Protein AF-X5DWJ2-F1 (afdb_monomer_lite)

Radius of gyration: 18.36 Å; chains: 1; bounding box: 51×35×56 Å

Organism: NCBI:txid1404245

pLDDT: mean 89.92, std 9.98, range [50.44, 98.19]

Secondary structure (DSSP, 8-state):
---HHHHHHHHHHHHHHHHHHHHHTTT-HHHHHHHHHHHHHHHS---SSGGGS-HHHHHHHHHHHHHHHHHHHHHHHHTT------TTHHHHHHHHHHHHHHHHHHHT--HHHHHHSHHHHHT----HHHHHHHHHHHHHHHHHHHIIIIIHHHHHS-HHHHHHHHHHHHHHHHHTTT-SS---SHHHHHHHHHHHHHHHHHHHHS-SHHHHHHHHHHHHHHHHHHHHHHHHHHHHHHT-

Structure (mmCIF, N/CA/C/O backbone):
data_AF-X5DWJ2-F1
#
_entry.id   AF-X5DWJ2-F1
#
loop_
_atom_site.group_PDB
_atom_site.id
_atom_site.type_symbol
_atom_site.label_atom_id
_atom_site.label_alt_id
_atom_site.label_comp_id
_atom_site.label_asym_id
_atom_site.label_entity_id
_atom_site.label_seq_id
_atom_site.pdbx_PDB_ins_code
_atom_site.Cartn_x
_atom_site.Cartn_y
_atom_site.Cartn_z
_atom_site.occupancy
_atom_site.B_iso_or_equiv
_atom_site.auth_seq_id
_atom_site.auth_comp_id
_atom_site.auth_asym_id
_atom_site.auth_atom_id
_atom_site.pdbx_PDB_model_num
ATOM 1 N N . MET A 1 1 ? -26.037 -5.421 8.457 1.00 52.28 1 MET A N 1
ATOM 2 C CA . MET A 1 1 ? -26.312 -6.195 7.226 1.00 52.28 1 MET A CA 1
ATOM 3 C C . MET A 1 1 ? -26.015 -5.284 6.046 1.00 52.28 1 MET A C 1
ATOM 5 O O . MET A 1 1 ? -26.447 -4.138 6.098 1.00 52.28 1 MET A O 1
ATOM 9 N N . SER A 1 2 ? -25.218 -5.722 5.065 1.00 56.72 2 SER A N 1
ATOM 10 C CA . SER A 1 2 ? -25.050 -4.978 3.808 1.00 56.72 2 SER A CA 1
ATOM 11 C C . SER A 1 2 ? -26.384 -4.974 3.062 1.00 56.72 2 SER A C 1
ATOM 13 O O . SER A 1 2 ? -27.130 -5.951 3.112 1.00 56.72 2 SER A O 1
ATOM 15 N N . THR A 1 3 ? -26.734 -3.861 2.423 1.00 59.00 3 THR A N 1
ATOM 16 C CA . THR A 1 3 ? -27.878 -3.846 1.507 1.00 59.00 3 THR A CA 1
ATOM 17 C C . THR A 1 3 ? -27.445 -4.497 0.191 1.00 59.00 3 THR A C 1
ATOM 19 O O . THR A 1 3 ? -26.301 -4.287 -0.223 1.00 59.00 3 THR A O 1
ATOM 22 N N . PRO A 1 4 ? -28.329 -5.200 -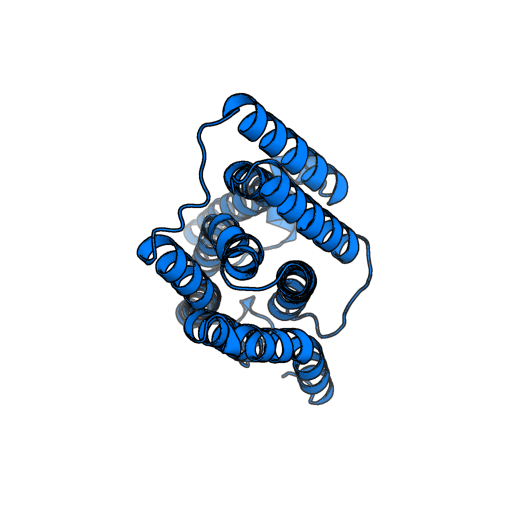0.536 1.00 61.31 4 PRO A N 1
ATOM 23 C CA . PRO A 1 4 ? -27.998 -5.761 -1.852 1.00 61.31 4 PRO A CA 1
ATOM 24 C C . PRO A 1 4 ? -27.392 -4.724 -2.820 1.00 61.31 4 PRO A C 1
ATOM 26 O O . PRO A 1 4 ? -26.489 -5.022 -3.597 1.00 61.31 4 PRO A O 1
ATOM 29 N N . SER A 1 5 ? -27.820 -3.461 -2.710 1.00 63.81 5 SER A N 1
ATOM 30 C CA . SER A 1 5 ? -27.279 -2.332 -3.477 1.00 63.81 5 SER A CA 1
ATOM 31 C C . SER A 1 5 ? -25.812 -2.003 -3.169 1.00 63.81 5 SER A C 1
ATOM 33 O O . SER A 1 5 ? -25.101 -1.506 -4.040 1.00 63.81 5 SER A O 1
ATOM 35 N N . SER A 1 6 ? -25.341 -2.269 -1.948 1.00 70.56 6 SER A N 1
ATOM 36 C CA . SER A 1 6 ? -23.944 -2.044 -1.565 1.00 70.56 6 SER A CA 1
ATOM 37 C C . SER A 1 6 ? -22.997 -3.110 -2.111 1.00 70.56 6 SER A C 1
ATOM 39 O O . SER A 1 6 ? -21.880 -2.777 -2.509 1.00 70.56 6 SER A O 1
ATOM 41 N N . ASP A 1 7 ? -23.464 -4.353 -2.218 1.00 73.25 7 ASP A N 1
ATOM 42 C CA . ASP A 1 7 ? -22.658 -5.468 -2.718 1.00 73.25 7 ASP A CA 1
ATOM 43 C C . ASP A 1 7 ? -22.462 -5.376 -4.243 1.00 73.25 7 ASP A C 1
ATOM 45 O O . ASP A 1 7 ? -21.352 -5.577 -4.736 1.00 73.25 7 ASP A O 1
ATOM 49 N N . ILE A 1 8 ? -23.482 -4.925 -4.989 1.00 76.44 8 ILE A N 1
ATOM 50 C CA . ILE A 1 8 ? -23.369 -4.646 -6.435 1.00 76.44 8 ILE A CA 1
ATOM 51 C C . ILE A 1 8 ? -22.328 -3.549 -6.710 1.00 76.44 8 ILE A C 1
ATOM 53 O O . ILE A 1 8 ? -21.466 -3.712 -7.574 1.00 76.44 8 ILE A O 1
ATOM 57 N N . LYS A 1 9 ? -22.363 -2.438 -5.958 1.00 79.75 9 LYS A N 1
ATOM 58 C CA . LYS A 1 9 ? -21.398 -1.336 -6.127 1.00 79.75 9 LYS A CA 1
ATOM 59 C C . LYS A 1 9 ? -19.961 -1.784 -5.839 1.00 79.75 9 LYS A C 1
ATOM 61 O O . LYS A 1 9 ? -19.049 -1.400 -6.568 1.00 79.75 9 LYS A O 1
ATOM 66 N N . ARG A 1 10 ? -19.753 -2.625 -4.820 1.00 79.00 10 ARG A N 1
ATOM 67 C CA . ARG A 1 10 ? -18.440 -3.229 -4.530 1.00 79.00 10 ARG A CA 1
ATOM 68 C C . ARG A 1 10 ? -17.961 -4.136 -5.659 1.00 79.00 10 ARG A C 1
ATOM 70 O O . ARG A 1 10 ? -16.806 -4.023 -6.059 1.00 79.00 10 ARG A O 1
ATOM 77 N N . GLY A 1 11 ? -18.851 -4.969 -6.201 1.00 83.31 11 GLY A N 1
ATOM 78 C CA . GLY A 1 11 ? -18.562 -5.801 -7.370 1.00 83.31 11 GLY A CA 1
ATOM 79 C C . GLY A 1 11 ? -18.062 -4.970 -8.552 1.00 83.31 11 GLY A C 1
ATOM 80 O O . GLY A 1 11 ? -16.990 -5.242 -9.087 1.00 83.31 11 GLY A O 1
ATOM 81 N N . LEU A 1 12 ? -18.778 -3.892 -8.893 1.00 85.69 12 LEU A N 1
ATOM 82 C CA . LEU A 1 12 ? -18.402 -2.986 -9.985 1.00 85.69 12 LEU A CA 1
ATOM 83 C C . LEU A 1 12 ? -17.039 -2.315 -9.766 1.00 85.69 12 LEU A C 1
ATOM 85 O O . LEU A 1 12 ? -16.246 -2.217 -10.698 1.00 85.69 12 LEU A O 1
ATOM 89 N N . LEU A 1 13 ? -16.734 -1.895 -8.537 1.00 86.06 13 LEU A N 1
ATOM 90 C CA . LEU A 1 13 ? -15.443 -1.286 -8.199 1.00 86.06 13 LEU A CA 1
ATOM 91 C C . LEU A 1 13 ? -14.267 -2.276 -8.257 1.00 86.06 13 LEU A C 1
ATOM 93 O O . LEU A 1 13 ? -13.122 -1.841 -8.366 1.00 86.06 13 LEU A O 1
ATOM 97 N N . CYS A 1 14 ? -14.530 -3.583 -8.210 1.00 90.00 14 CYS A N 1
ATOM 98 C CA . CYS A 1 14 ? -13.511 -4.625 -8.329 1.00 90.00 14 CYS A CA 1
ATOM 99 C C . CYS A 1 14 ? -13.255 -5.063 -9.785 1.00 90.00 14 CYS A C 1
ATOM 101 O O . CYS A 1 14 ? -12.200 -5.624 -10.081 1.00 90.00 14 CYS A O 1
ATOM 103 N N . VAL A 1 15 ? -14.164 -4.751 -10.722 1.00 93.75 15 VAL A N 1
ATOM 104 C CA . VAL A 1 15 ? -14.011 -5.090 -12.151 1.00 93.75 15 VAL A CA 1
ATOM 105 C C . VAL A 1 15 ? -12.656 -4.645 -12.721 1.00 93.75 15 VAL A C 1
ATOM 107 O O . VAL A 1 15 ? -12.003 -5.476 -13.350 1.00 93.75 15 VAL A O 1
ATOM 110 N N . PRO A 1 16 ? -12.154 -3.415 -12.476 1.00 94.81 16 PRO A N 1
ATOM 111 C CA . PRO A 1 16 ? -10.844 -3.009 -12.986 1.00 94.81 16 PRO A CA 1
ATOM 112 C C . PRO A 1 16 ? -9.692 -3.892 -12.496 1.00 94.81 16 PRO A C 1
ATOM 114 O O . PRO A 1 16 ? -8.764 -4.154 -13.255 1.00 94.81 16 PRO A O 1
ATOM 117 N N . GLN A 1 17 ? -9.760 -4.395 -11.260 1.00 95.25 17 GLN A N 1
ATOM 118 C CA . GLN A 1 17 ? -8.744 -5.292 -10.713 1.00 95.25 17 GLN A CA 1
ATOM 119 C C . GLN A 1 17 ? -8.795 -6.682 -11.359 1.00 95.25 17 GLN A C 1
ATOM 121 O O . GLN A 1 17 ? -7.751 -7.244 -11.682 1.00 95.25 17 GLN A O 1
ATOM 126 N N . LEU A 1 18 ? -9.996 -7.218 -11.597 1.00 96.44 18 LEU A N 1
ATOM 127 C CA . LEU A 1 18 ? -10.176 -8.493 -12.298 1.00 96.44 18 LEU A CA 1
ATOM 128 C C . LEU A 1 18 ? -9.713 -8.403 -13.758 1.00 96.44 18 LEU A C 1
ATOM 130 O O . LEU A 1 18 ? -8.989 -9.277 -14.228 1.00 96.44 18 LEU A O 1
ATOM 134 N N . LEU A 1 19 ? -10.071 -7.324 -14.462 1.00 97.31 19 LEU A N 1
ATOM 135 C CA . LEU A 1 19 ? -9.607 -7.074 -15.830 1.00 97.31 19 LEU A CA 1
ATOM 136 C C . LEU A 1 19 ? -8.087 -6.921 -15.886 1.00 97.31 19 LEU A C 1
ATOM 138 O O . LEU A 1 19 ? -7.450 -7.471 -16.781 1.00 97.31 19 LEU A O 1
ATOM 142 N N . PHE A 1 20 ? -7.501 -6.222 -14.914 1.00 97.69 20 PHE A N 1
ATOM 143 C CA . PHE A 1 20 ? -6.055 -6.101 -14.795 1.00 97.69 20 PHE A CA 1
ATOM 144 C C . PHE A 1 20 ? -5.380 -7.463 -14.584 1.00 97.69 20 PHE A C 1
ATOM 146 O O . PHE A 1 20 ? -4.419 -7.778 -15.282 1.00 97.69 20 PHE A O 1
ATOM 153 N N . ALA A 1 21 ? -5.910 -8.299 -13.684 1.00 97.69 21 ALA A N 1
ATOM 154 C CA . ALA A 1 21 ? -5.402 -9.651 -13.466 1.00 97.69 21 ALA A CA 1
ATOM 155 C C . ALA A 1 21 ? -5.435 -10.478 -14.763 1.00 97.69 21 ALA A C 1
ATOM 157 O O . ALA A 1 21 ? -4.433 -11.096 -15.121 1.00 97.69 21 ALA A O 1
ATOM 158 N N . LEU A 1 22 ? -6.545 -10.445 -15.508 1.00 97.94 22 LEU A N 1
ATOM 159 C CA . LEU A 1 22 ? -6.671 -11.143 -16.793 1.00 97.94 22 LEU A CA 1
ATOM 160 C C . LEU A 1 22 ? -5.689 -10.610 -17.844 1.00 97.94 22 LEU A C 1
ATOM 162 O O . LEU A 1 22 ? -5.056 -11.396 -18.543 1.00 97.94 22 LEU A O 1
ATOM 166 N N . ALA A 1 23 ? -5.519 -9.290 -17.930 1.00 97.81 23 ALA A N 1
ATOM 167 C CA . ALA A 1 23 ? -4.598 -8.666 -18.875 1.00 97.81 23 ALA A CA 1
ATOM 168 C C . ALA A 1 23 ? -3.120 -8.955 -18.553 1.00 97.81 23 ALA A C 1
ATOM 170 O O . ALA A 1 23 ? -2.291 -8.977 -19.461 1.00 97.81 23 ALA A O 1
ATOM 171 N N . LEU A 1 24 ? -2.788 -9.207 -17.282 1.00 97.44 24 LEU A N 1
ATOM 172 C CA . LEU A 1 24 ? -1.446 -9.596 -16.844 1.00 97.44 24 LEU A CA 1
ATOM 173 C C . LEU A 1 24 ? -1.146 -11.087 -17.093 1.00 97.44 24 LEU A C 1
ATOM 175 O O . LEU A 1 24 ? 0.022 -11.465 -17.176 1.00 97.44 24 LEU A O 1
ATOM 179 N N . ALA A 1 25 ? -2.172 -11.933 -17.243 1.00 97.94 25 ALA A N 1
ATOM 180 C CA . ALA A 1 25 ? -2.025 -13.387 -17.358 1.00 97.94 25 ALA A CA 1
ATOM 181 C C . ALA A 1 25 ? -1.095 -13.858 -18.494 1.00 97.94 25 ALA A C 1
ATOM 183 O O . ALA A 1 25 ? -0.286 -14.747 -18.229 1.00 97.94 25 ALA A O 1
ATOM 184 N N . PRO A 1 26 ? -1.124 -13.275 -19.714 1.00 97.75 26 PRO A N 1
ATOM 185 C CA . PRO A 1 26 ? -0.220 -13.676 -20.795 1.00 97.75 26 PRO A CA 1
ATOM 186 C C . PRO A 1 26 ? 1.257 -13.413 -20.496 1.00 97.75 26 PRO A C 1
ATOM 188 O O . PRO A 1 26 ? 2.117 -14.055 -21.090 1.00 97.75 26 PRO A O 1
ATOM 191 N N . TYR A 1 27 ? 1.550 -12.473 -19.593 1.00 96.50 27 TYR A N 1
ATOM 192 C CA . TYR A 1 27 ? 2.919 -12.094 -19.272 1.00 96.50 27 TYR A CA 1
ATOM 193 C C . TYR A 1 27 ? 3.433 -12.738 -17.980 1.00 96.50 27 TYR A C 1
ATOM 195 O O . TYR A 1 27 ? 4.596 -13.123 -17.887 1.00 96.50 27 TYR A O 1
ATOM 203 N N . SER A 1 28 ? 2.567 -12.872 -16.972 1.00 96.75 28 SER A N 1
ATOM 204 C CA . SER A 1 28 ? 2.882 -13.563 -15.723 1.00 96.75 28 SER A CA 1
ATOM 205 C C . SER A 1 28 ? 1.622 -14.173 -15.099 1.00 96.75 28 SER A C 1
ATOM 207 O O . SER A 1 28 ? 0.897 -13.494 -14.360 1.00 96.75 28 SER A O 1
ATOM 209 N N . PRO A 1 29 ? 1.363 -15.473 -15.336 1.00 96.94 29 PRO A N 1
ATOM 210 C CA . PRO A 1 29 ? 0.236 -16.182 -14.732 1.00 96.94 29 PRO A CA 1
ATOM 211 C C . PRO A 1 29 ? 0.266 -16.170 -13.197 1.00 96.94 29 PRO A C 1
ATOM 213 O O . PRO A 1 29 ? -0.779 -16.099 -12.555 1.00 96.94 29 PRO A O 1
ATOM 216 N N . VAL A 1 30 ? 1.461 -16.190 -12.594 1.00 96.75 30 VAL A N 1
ATOM 217 C CA . VAL A 1 30 ? 1.630 -16.169 -11.130 1.00 96.75 30 VAL A CA 1
ATOM 218 C C . VAL A 1 30 ? 1.192 -14.828 -10.545 1.00 96.75 30 VAL A C 1
ATOM 220 O O . VAL A 1 30 ? 0.443 -14.792 -9.568 1.00 96.75 30 VAL A O 1
ATOM 223 N N . LEU A 1 31 ? 1.612 -13.714 -11.152 1.00 96.50 31 LEU A N 1
ATOM 224 C CA . LEU A 1 31 ? 1.192 -12.391 -10.695 1.00 96.50 31 LEU A CA 1
ATOM 225 C C . LEU A 1 31 ? -0.289 -12.152 -10.968 1.00 96.50 31 LEU A C 1
ATOM 227 O O . LEU A 1 31 ? -0.987 -11.648 -10.095 1.00 96.50 31 LEU A O 1
ATOM 231 N N . SER A 1 32 ? -0.783 -12.573 -12.134 1.00 97.81 32 SER A N 1
ATOM 232 C CA . SER A 1 32 ? -2.214 -12.566 -12.447 1.00 97.81 32 SER A CA 1
ATOM 233 C C . SER A 1 32 ? -3.032 -13.254 -11.351 1.00 97.81 32 SER A C 1
ATOM 235 O O . SER A 1 32 ? -3.976 -12.662 -10.825 1.00 97.81 32 SER A O 1
ATOM 237 N N . LEU A 1 33 ? -2.607 -14.446 -10.918 1.00 97.94 33 LEU A N 1
ATOM 238 C CA . LEU A 1 33 ? -3.241 -15.165 -9.818 1.00 97.94 33 LEU A CA 1
ATOM 239 C C . LEU A 1 33 ? -3.184 -14.377 -8.501 1.00 97.94 33 LEU A C 1
ATOM 241 O O . LEU A 1 33 ? -4.186 -14.319 -7.795 1.00 97.94 33 LEU A O 1
ATOM 245 N N . CYS A 1 34 ? -2.065 -13.724 -8.175 1.00 97.44 34 CYS A N 1
ATOM 246 C CA . CYS A 1 34 ? -1.965 -12.885 -6.974 1.00 97.44 34 CYS A CA 1
ATOM 247 C C . CYS A 1 34 ? -2.973 -11.722 -7.002 1.00 97.44 34 CYS A C 1
ATOM 249 O O . CYS A 1 34 ? -3.691 -11.503 -6.027 1.00 97.44 34 CYS A O 1
ATOM 251 N N . PHE A 1 35 ? -3.088 -11.010 -8.127 1.00 97.06 35 PHE A N 1
ATOM 252 C CA . PHE A 1 35 ? -4.063 -9.923 -8.287 1.00 97.06 35 PHE A CA 1
ATOM 253 C C . PHE A 1 35 ? -5.511 -10.415 -8.254 1.00 97.06 35 PHE A C 1
ATOM 255 O O . PHE A 1 35 ? -6.376 -9.734 -7.697 1.00 97.06 35 PHE A O 1
ATOM 262 N N . PHE A 1 36 ? -5.769 -11.598 -8.815 1.00 96.94 36 PHE A N 1
ATOM 263 C CA . PHE A 1 36 ? -7.072 -12.250 -8.756 1.00 96.94 36 PHE A CA 1
ATOM 264 C C . PHE A 1 36 ? -7.439 -12.647 -7.320 1.00 96.94 36 PHE A C 1
ATOM 266 O O . PHE A 1 36 ? -8.545 -12.358 -6.869 1.00 96.94 36 PHE A O 1
ATOM 273 N N . ILE A 1 37 ? -6.512 -13.251 -6.569 1.00 95.81 37 ILE A N 1
ATOM 274 C CA . ILE A 1 37 ? -6.733 -13.592 -5.158 1.00 95.81 37 ILE A CA 1
ATOM 275 C C . ILE A 1 37 ? -6.972 -12.322 -4.339 1.00 95.81 37 ILE A C 1
ATOM 277 O O . ILE A 1 37 ? -7.913 -12.299 -3.553 1.00 95.81 37 ILE A O 1
ATOM 281 N N . ASP A 1 38 ? -6.189 -11.254 -4.534 1.00 94.56 38 ASP A N 1
ATOM 282 C CA . ASP A 1 38 ? -6.422 -9.979 -3.838 1.00 94.56 38 ASP A CA 1
ATOM 283 C C . ASP A 1 38 ? -7.816 -9.411 -4.161 1.00 94.56 38 ASP A C 1
ATOM 285 O O . ASP A 1 38 ? -8.517 -8.981 -3.249 1.00 94.56 38 ASP A O 1
ATOM 289 N N . ALA A 1 39 ? -8.289 -9.518 -5.409 1.00 93.31 39 ALA A N 1
ATOM 290 C CA . ALA A 1 39 ? -9.643 -9.106 -5.790 1.00 93.31 39 ALA A CA 1
ATOM 291 C C . ALA A 1 39 ? -10.722 -9.915 -5.053 1.00 93.31 39 ALA A C 1
ATOM 293 O O . ALA A 1 39 ? -11.654 -9.346 -4.481 1.00 93.31 39 ALA A O 1
ATOM 294 N N . VAL A 1 40 ? -10.578 -11.244 -5.018 1.00 92.25 40 VAL A N 1
ATOM 295 C CA . VAL A 1 40 ? -11.497 -12.145 -4.305 1.00 92.25 40 VAL A CA 1
ATOM 296 C C . VAL A 1 40 ? -11.494 -11.854 -2.808 1.00 92.25 40 VAL A C 1
ATOM 298 O O . VAL A 1 40 ? -12.558 -11.773 -2.196 1.00 92.25 40 VAL A O 1
ATOM 301 N N . VAL A 1 41 ? -10.313 -11.653 -2.219 1.00 91.25 41 VAL A N 1
ATOM 302 C CA . VAL A 1 41 ? -10.168 -11.265 -0.815 1.00 91.25 41 VAL A CA 1
ATOM 303 C C . VAL A 1 41 ? -10.900 -9.954 -0.580 1.00 91.25 41 VAL A C 1
ATOM 305 O O . VAL A 1 41 ? -11.720 -9.889 0.319 1.00 91.25 41 VAL A O 1
ATOM 308 N N . VAL A 1 42 ? -10.687 -8.921 -1.387 1.00 86.19 42 VAL A N 1
ATOM 309 C CA . VAL A 1 42 ? -11.336 -7.614 -1.212 1.00 86.19 42 VAL A CA 1
ATOM 310 C C . VAL A 1 42 ? -12.868 -7.686 -1.355 1.00 86.19 42 VAL A C 1
ATOM 312 O O . VAL A 1 42 ? -13.581 -6.938 -0.680 1.00 86.19 42 VAL A O 1
ATOM 315 N N . LEU A 1 43 ? -13.381 -8.597 -2.187 1.00 87.25 43 LEU A N 1
ATOM 316 C CA . LEU A 1 43 ? -14.816 -8.856 -2.359 1.00 87.25 43 LEU A CA 1
ATOM 317 C C . LEU A 1 43 ? -15.430 -9.741 -1.273 1.00 87.25 43 LEU A C 1
ATOM 319 O O . LEU A 1 43 ? -16.658 -9.785 -1.153 1.00 87.25 43 LEU A O 1
ATOM 323 N N . ALA A 1 44 ? -14.617 -10.449 -0.490 1.00 86.31 44 ALA A N 1
ATOM 324 C CA . ALA A 1 44 ? -15.132 -11.328 0.543 1.00 86.31 44 ALA A CA 1
ATOM 325 C C . ALA A 1 44 ? -15.985 -10.530 1.553 1.00 86.31 44 ALA A C 1
ATOM 327 O O . ALA A 1 44 ? -15.711 -9.354 1.825 1.00 86.31 44 ALA A O 1
ATOM 328 N N . PRO A 1 45 ? -17.036 -11.144 2.130 1.00 80.31 45 PRO A N 1
ATOM 329 C CA . PRO A 1 45 ? -17.980 -10.473 3.021 1.00 80.31 45 PRO A CA 1
ATOM 330 C C . PRO A 1 45 ? -17.378 -10.241 4.417 1.00 80.31 45 PRO A C 1
ATOM 332 O O . PRO A 1 45 ? -17.855 -10.746 5.438 1.00 80.31 45 PRO A O 1
ATOM 335 N N . TRP A 1 46 ? -16.315 -9.439 4.476 1.00 76.38 46 TRP A N 1
ATOM 336 C CA . TRP A 1 46 ? -15.698 -8.938 5.694 1.00 76.38 46 TRP A CA 1
ATOM 337 C C . TRP A 1 46 ? -16.699 -8.040 6.419 1.00 76.38 46 TRP A C 1
ATOM 339 O O . TRP A 1 46 ? -16.853 -6.863 6.091 1.00 76.38 46 TRP A O 1
ATOM 349 N N . ARG A 1 47 ? -17.436 -8.623 7.372 1.00 63.25 47 ARG A N 1
ATOM 350 C CA . ARG A 1 47 ? -18.514 -7.980 8.144 1.00 63.25 47 ARG A CA 1
ATOM 351 C C . ARG A 1 47 ? -18.169 -6.525 8.518 1.00 63.25 47 ARG A C 1
ATOM 353 O O . ARG A 1 47 ? -17.128 -6.263 9.121 1.00 63.25 47 ARG A O 1
ATOM 360 N N . VAL A 1 48 ? -19.061 -5.588 8.187 1.00 64.31 48 VAL A N 1
ATOM 361 C CA . VAL A 1 48 ? -18.982 -4.163 8.565 1.00 64.31 48 VAL A CA 1
ATOM 362 C C . VAL A 1 48 ? -20.117 -3.864 9.559 1.00 64.31 48 VAL A C 1
ATOM 364 O O . VAL A 1 48 ? -21.240 -4.309 9.298 1.00 64.31 48 VAL A O 1
ATOM 367 N N . PRO A 1 49 ? -19.878 -3.134 10.671 1.00 67.62 49 PRO A N 1
ATOM 368 C CA . PRO A 1 49 ? -18.635 -2.461 11.074 1.00 67.62 49 PRO A CA 1
ATOM 369 C C . PRO A 1 49 ? -17.560 -3.416 11.617 1.00 67.62 49 PRO A C 1
ATOM 371 O O . PRO A 1 49 ? -17.833 -4.274 12.457 1.00 67.62 49 PRO A O 1
ATOM 374 N N . ARG A 1 50 ? -16.309 -3.232 11.164 1.00 74.81 50 ARG A N 1
ATOM 375 C CA . ARG A 1 50 ? -15.174 -4.129 11.469 1.00 74.81 50 ARG A CA 1
ATOM 376 C C . ARG A 1 50 ? -14.822 -4.191 12.959 1.00 74.81 50 ARG A C 1
ATOM 378 O O . ARG A 1 50 ? -14.316 -5.210 13.410 1.00 74.81 50 ARG A O 1
ATOM 385 N N . PHE A 1 51 ? -15.147 -3.141 13.713 1.00 74.00 51 PHE A N 1
ATOM 386 C CA . PHE A 1 51 ? -14.902 -3.035 15.157 1.00 74.00 51 PHE A CA 1
ATOM 387 C C . PHE A 1 51 ? -15.668 -4.080 15.985 1.00 74.00 51 PHE A C 1
ATOM 389 O O . PHE A 1 51 ? -15.256 -4.415 17.085 1.00 74.00 51 PHE A O 1
ATOM 396 N N . SER A 1 52 ? -16.758 -4.632 15.441 1.00 78.56 52 SER A N 1
ATOM 397 C CA . SER A 1 52 ? -17.580 -5.657 16.107 1.00 78.56 52 SER A CA 1
ATOM 398 C C . SER A 1 52 ? -17.073 -7.094 15.916 1.00 78.56 52 SER A C 1
ATOM 400 O O . SER A 1 52 ? -17.702 -8.045 16.380 1.00 78.56 52 SER A O 1
ATOM 402 N N . ARG A 1 53 ? -15.972 -7.287 15.179 1.00 84.62 53 ARG A N 1
ATOM 403 C CA . ARG A 1 53 ? -15.456 -8.620 14.847 1.00 84.62 53 ARG A CA 1
ATOM 404 C C . ARG A 1 53 ? -14.595 -9.183 15.967 1.00 84.62 53 ARG A C 1
ATOM 406 O O . ARG A 1 53 ? -14.023 -8.452 16.765 1.00 84.62 53 ARG A O 1
ATOM 413 N N . SER A 1 54 ? -14.475 -10.509 15.985 1.00 89.81 54 SER A N 1
ATOM 414 C CA . SER A 1 54 ? -13.492 -11.171 16.833 1.00 89.81 54 SER A CA 1
ATOM 415 C C . SER A 1 54 ? -12.074 -10.879 16.340 1.00 89.81 54 SER A C 1
ATOM 417 O O . SER A 1 54 ? -11.827 -10.785 15.133 1.00 89.81 54 SER A O 1
ATOM 419 N N . ALA A 1 55 ? -11.132 -10.838 17.283 1.00 91.62 55 ALA A N 1
ATOM 420 C CA . ALA A 1 55 ? -9.706 -10.673 17.020 1.00 91.62 55 ALA A CA 1
ATOM 421 C C . ALA A 1 55 ? -9.189 -11.619 15.920 1.00 91.62 55 ALA A C 1
ATOM 423 O O . ALA A 1 55 ? -8.543 -11.177 14.974 1.00 91.62 55 ALA A O 1
ATOM 424 N N . ALA A 1 56 ? -9.518 -12.913 16.012 1.00 92.19 56 ALA A N 1
ATOM 425 C CA . ALA A 1 56 ? -9.094 -13.919 15.038 1.00 92.19 56 ALA A CA 1
ATOM 426 C C . ALA A 1 56 ? -9.619 -13.623 13.624 1.00 92.19 56 ALA A C 1
ATOM 428 O O . ALA A 1 56 ? -8.883 -13.741 12.649 1.00 92.19 56 ALA A O 1
ATOM 429 N N . SER A 1 57 ? -10.878 -13.189 13.505 1.00 91.19 57 SER A N 1
ATOM 430 C CA . SER A 1 57 ? -11.459 -12.851 12.206 1.00 91.19 57 SER A CA 1
ATOM 431 C C . SER A 1 57 ? -10.811 -11.602 11.607 1.00 91.19 57 SER A C 1
ATOM 433 O O . SER A 1 57 ? -10.599 -11.558 10.398 1.00 91.19 57 SER A O 1
ATOM 435 N N . TYR A 1 58 ? -10.484 -10.603 12.432 1.00 91.12 58 TYR A N 1
ATOM 436 C CA . TYR A 1 58 ? -9.795 -9.394 11.981 1.00 91.12 58 TYR A CA 1
ATOM 437 C C . TYR A 1 58 ? -8.380 -9.713 11.475 1.00 91.12 58 TYR A C 1
ATOM 439 O O . TYR A 1 58 ? -8.014 -9.298 10.380 1.00 91.12 58 TYR A O 1
ATOM 447 N N . TRP A 1 59 ? -7.616 -10.523 12.216 1.00 94.81 59 TRP A N 1
ATOM 448 C CA . TRP A 1 59 ? -6.299 -10.994 11.776 1.00 94.81 59 TRP A CA 1
ATOM 449 C C . TRP A 1 59 ? -6.361 -11.822 10.496 1.00 94.81 59 TRP A C 1
ATOM 451 O O . TRP A 1 59 ? -5.536 -11.615 9.612 1.00 94.81 59 TRP A O 1
ATOM 461 N N . ALA A 1 60 ? -7.338 -12.724 10.369 1.00 93.50 60 ALA A N 1
ATOM 462 C CA . ALA A 1 60 ? -7.513 -13.516 9.156 1.00 93.50 60 ALA A CA 1
ATOM 463 C C . ALA A 1 60 ? -7.726 -12.623 7.926 1.00 93.50 60 ALA A C 1
ATOM 465 O O . ALA A 1 60 ? -7.080 -12.838 6.905 1.00 93.50 60 ALA A O 1
ATOM 466 N N . GLU A 1 61 ? -8.564 -11.585 8.035 1.00 91.25 61 GLU A N 1
ATOM 467 C CA . GLU A 1 61 ? -8.701 -10.595 6.964 1.00 91.25 61 GLU A CA 1
ATOM 468 C C . GLU A 1 61 ? -7.366 -9.898 6.680 1.00 91.25 61 GLU A C 1
ATOM 470 O O . GLU A 1 61 ? -6.922 -9.881 5.536 1.00 91.25 61 GLU A O 1
ATOM 475 N N . THR A 1 62 ? -6.710 -9.342 7.705 1.00 93.56 62 THR A N 1
ATOM 476 C CA . THR A 1 62 ? -5.443 -8.622 7.533 1.00 93.56 62 THR A CA 1
ATOM 477 C C . THR A 1 62 ? -4.400 -9.485 6.820 1.00 93.56 62 THR A C 1
ATOM 479 O O . THR A 1 62 ? -3.814 -9.045 5.832 1.00 93.56 62 THR A O 1
ATOM 482 N N . LEU A 1 63 ? -4.207 -10.731 7.255 1.00 96.44 63 LEU A N 1
ATOM 483 C CA . LEU A 1 63 ? -3.254 -11.655 6.644 1.00 96.44 63 LEU A CA 1
ATOM 484 C C . LEU A 1 63 ? -3.642 -12.008 5.206 1.00 96.44 63 LEU A C 1
ATOM 486 O O . LEU A 1 63 ? -2.781 -11.982 4.330 1.00 96.44 63 LEU A O 1
ATOM 490 N N . LEU A 1 64 ? -4.924 -12.264 4.931 1.00 95.12 64 LEU A N 1
ATOM 491 C CA . LEU A 1 64 ? -5.395 -12.571 3.578 1.00 95.12 64 LEU A CA 1
ATOM 492 C C . LEU A 1 64 ? -5.277 -11.378 2.625 1.00 95.12 64 LEU A C 1
ATOM 494 O O . LEU A 1 64 ? -5.054 -11.586 1.440 1.00 95.12 64 LEU A O 1
ATOM 498 N N . THR A 1 65 ? -5.368 -10.139 3.116 1.00 92.69 65 THR A N 1
ATOM 499 C CA . THR A 1 65 ? -5.132 -8.942 2.283 1.00 92.69 65 THR A CA 1
ATOM 500 C C . THR A 1 65 ? -3.655 -8.693 1.992 1.00 92.69 65 THR A C 1
ATOM 502 O O . THR A 1 65 ? -3.328 -8.063 0.992 1.00 92.69 65 THR A O 1
ATOM 505 N N . VAL A 1 66 ? -2.759 -9.168 2.860 1.00 95.94 66 VAL A N 1
ATOM 506 C CA . VAL A 1 66 ? -1.303 -9.001 2.743 1.00 95.94 66 VAL A CA 1
ATOM 507 C C . VAL A 1 66 ? -0.677 -10.122 1.911 1.00 95.94 66 VAL A C 1
ATOM 509 O O . VAL A 1 66 ? 0.251 -9.877 1.140 1.00 95.94 66 VAL A O 1
ATOM 512 N N . LEU A 1 67 ? -1.198 -11.343 2.041 1.00 96.94 67 LEU A N 1
ATOM 513 C CA . LEU A 1 67 ? -0.624 -12.555 1.463 1.00 96.94 67 LEU A CA 1
ATOM 514 C C . LEU A 1 67 ? -0.404 -12.480 -0.060 1.00 96.94 67 LEU A C 1
ATOM 516 O O . LEU A 1 67 ? 0.710 -12.784 -0.481 1.00 96.94 67 LEU A O 1
ATOM 520 N N . PRO A 1 68 ? -1.361 -12.044 -0.904 1.00 95.94 68 PRO A N 1
ATOM 521 C CA . PRO A 1 68 ? -1.142 -12.014 -2.351 1.00 95.94 68 PRO A CA 1
ATOM 522 C C . PRO A 1 68 ? -0.020 -11.053 -2.753 1.00 95.94 68 PRO A C 1
ATOM 524 O O . PRO A 1 68 ? 0.742 -11.340 -3.672 1.00 95.94 68 PRO A O 1
ATOM 527 N N . MET A 1 69 ? 0.130 -9.943 -2.026 1.00 96.50 69 MET A N 1
ATOM 528 C CA . MET A 1 69 ? 1.206 -8.979 -2.260 1.00 96.50 69 MET A CA 1
ATOM 529 C C . MET A 1 69 ? 2.563 -9.525 -1.799 1.00 96.50 69 MET A C 1
ATOM 531 O O . MET A 1 69 ? 3.573 -9.352 -2.477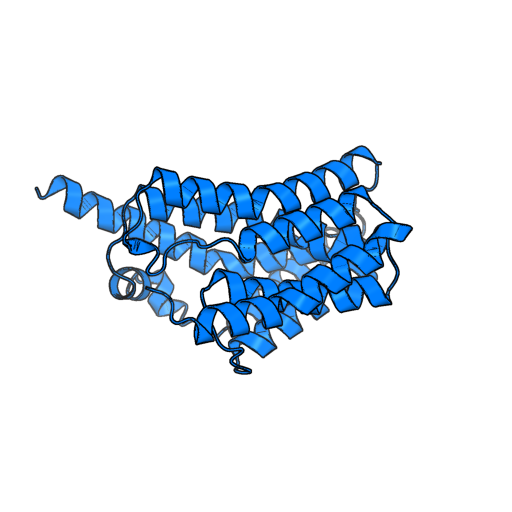 1.00 96.50 69 MET A O 1
ATOM 535 N N . ALA A 1 70 ? 2.589 -10.244 -0.673 1.00 97.25 70 ALA A N 1
ATOM 536 C CA . ALA A 1 70 ? 3.784 -10.948 -0.214 1.00 97.25 70 ALA A CA 1
ATOM 537 C C . ALA A 1 70 ? 4.233 -12.026 -1.213 1.00 97.25 70 ALA A C 1
ATOM 539 O O . ALA A 1 70 ? 5.424 -12.129 -1.498 1.00 97.25 70 ALA A O 1
ATOM 540 N N . LEU A 1 71 ? 3.292 -12.778 -1.793 1.00 96.94 71 LEU A N 1
ATOM 541 C CA . LEU A 1 71 ? 3.577 -13.766 -2.835 1.00 96.94 71 LEU A CA 1
ATOM 542 C C . LEU A 1 71 ? 4.082 -13.109 -4.127 1.00 96.94 71 LEU A C 1
ATOM 544 O O . LEU A 1 71 ? 5.048 -13.598 -4.707 1.00 96.94 71 LEU A O 1
ATOM 548 N N . ALA A 1 72 ? 3.495 -11.982 -4.546 1.00 95.06 72 ALA A N 1
ATOM 549 C CA . ALA A 1 72 ? 3.962 -11.224 -5.707 1.00 95.06 72 ALA A CA 1
ATOM 550 C C . ALA A 1 72 ? 5.397 -10.697 -5.517 1.00 95.06 72 ALA A C 1
ATOM 552 O O . ALA A 1 72 ? 6.238 -10.843 -6.409 1.00 95.06 72 ALA A O 1
ATOM 553 N N . MET A 1 73 ? 5.703 -10.146 -4.338 1.00 95.31 73 MET A N 1
ATOM 554 C CA . MET A 1 73 ? 7.060 -9.727 -3.982 1.00 95.31 73 MET A CA 1
ATOM 555 C C . MET A 1 73 ? 8.027 -10.918 -3.973 1.00 95.31 73 MET A C 1
ATOM 557 O O . MET A 1 73 ? 9.082 -10.850 -4.598 1.00 95.31 73 MET A O 1
ATOM 561 N N . ALA A 1 74 ? 7.665 -12.019 -3.307 1.00 95.31 74 ALA A N 1
ATOM 562 C CA . ALA A 1 74 ? 8.509 -13.208 -3.221 1.00 95.31 74 ALA A CA 1
ATOM 563 C C . ALA A 1 74 ? 8.803 -13.803 -4.605 1.00 95.31 74 ALA A C 1
ATOM 565 O O . ALA A 1 74 ? 9.955 -14.106 -4.900 1.00 95.31 74 ALA A O 1
ATOM 566 N N . TYR A 1 75 ? 7.791 -13.909 -5.472 1.00 94.50 75 TYR A N 1
ATOM 567 C CA . TYR A 1 75 ? 7.959 -14.340 -6.859 1.00 94.50 75 TYR A CA 1
ATOM 568 C C . TYR A 1 75 ? 8.975 -13.463 -7.601 1.00 94.50 75 TYR A C 1
ATOM 570 O O . TYR A 1 75 ? 9.890 -13.991 -8.229 1.00 94.50 75 TYR A O 1
ATOM 578 N N . THR A 1 76 ? 8.857 -12.140 -7.463 1.00 91.44 76 THR A N 1
ATOM 579 C CA . THR A 1 76 ? 9.760 -11.173 -8.108 1.00 91.44 76 THR A CA 1
ATOM 580 C C . THR A 1 76 ? 11.206 -11.357 -7.629 1.00 91.44 76 THR A C 1
ATOM 582 O O . THR A 1 76 ? 12.123 -11.492 -8.435 1.00 91.44 76 THR A O 1
ATOM 585 N N . ILE A 1 77 ? 11.412 -11.480 -6.313 1.00 91.38 77 ILE A N 1
ATOM 586 C CA . ILE A 1 77 ? 12.742 -11.689 -5.720 1.00 91.38 77 ILE A CA 1
ATOM 587 C C . ILE A 1 77 ? 13.350 -13.032 -6.155 1.00 91.38 77 ILE A C 1
ATOM 589 O O . ILE A 1 77 ? 14.520 -13.084 -6.525 1.00 91.38 77 ILE A O 1
ATOM 593 N N . ILE A 1 78 ? 12.572 -14.121 -6.141 1.00 93.06 78 ILE A N 1
ATOM 594 C CA . ILE A 1 78 ? 13.045 -15.470 -6.510 1.00 93.06 78 ILE A CA 1
ATOM 595 C C . ILE A 1 78 ? 13.494 -15.529 -7.975 1.00 93.06 78 ILE A C 1
ATOM 597 O O . ILE A 1 78 ? 14.405 -16.283 -8.313 1.00 93.06 78 ILE A O 1
ATOM 601 N N . ARG A 1 79 ? 12.885 -14.726 -8.852 1.00 91.62 79 ARG A N 1
ATOM 602 C CA . ARG A 1 79 ? 13.274 -14.616 -10.264 1.00 91.62 79 ARG A CA 1
ATOM 603 C C . ARG A 1 79 ? 14.582 -13.846 -10.483 1.00 91.62 79 ARG A C 1
ATOM 605 O O . ARG A 1 79 ? 15.069 -13.830 -11.609 1.00 91.62 79 ARG A O 1
ATOM 612 N N . GLY A 1 80 ? 15.172 -13.281 -9.427 1.00 81.88 80 GLY A N 1
ATOM 613 C CA . GLY A 1 80 ? 16.404 -12.490 -9.485 1.00 81.88 80 GLY A CA 1
ATOM 614 C C . GLY A 1 80 ? 16.171 -11.017 -9.819 1.00 81.88 80 GLY A C 1
ATOM 615 O O . GLY A 1 80 ? 17.128 -10.255 -9.935 1.00 81.88 80 GLY A O 1
ATOM 616 N N . ASP A 1 81 ? 14.911 -10.603 -9.933 1.00 82.69 81 ASP A N 1
ATOM 617 C CA . ASP A 1 81 ? 14.523 -9.245 -10.279 1.00 82.69 81 ASP A CA 1
ATOM 618 C C . ASP A 1 81 ? 14.525 -8.381 -9.011 1.00 82.69 81 ASP A C 1
ATOM 620 O O . ASP A 1 81 ? 13.496 -8.170 -8.370 1.00 82.69 81 ASP A O 1
ATOM 624 N N . VAL A 1 82 ? 15.710 -7.926 -8.593 1.00 79.31 82 VAL A N 1
ATOM 625 C CA . VAL A 1 82 ? 15.868 -7.080 -7.402 1.00 79.31 82 VAL A CA 1
ATOM 626 C C . VAL A 1 82 ? 15.792 -5.606 -7.818 1.00 79.31 82 VAL A C 1
ATOM 628 O O . VAL A 1 82 ? 16.746 -5.084 -8.392 1.00 79.31 82 VAL A O 1
ATOM 631 N N . PRO A 1 83 ? 14.696 -4.886 -7.517 1.00 81.38 83 PRO A N 1
ATOM 632 C CA . PRO A 1 83 ? 14.491 -3.498 -7.928 1.00 81.38 83 PRO A CA 1
ATOM 633 C C . PRO A 1 83 ? 15.221 -2.522 -6.992 1.00 81.38 83 PRO A C 1
ATOM 635 O O . PRO A 1 83 ? 14.647 -1.528 -6.552 1.00 81.38 83 PRO A O 1
ATOM 638 N N . PHE A 1 84 ? 16.457 -2.830 -6.614 1.00 85.31 84 PHE A N 1
ATOM 639 C CA . PHE A 1 84 ? 17.286 -1.987 -5.763 1.00 85.31 84 PHE A CA 1
ATOM 640 C C . PHE A 1 84 ? 18.615 -1.729 -6.459 1.00 85.31 84 PHE A C 1
ATOM 642 O O . PHE A 1 84 ? 19.335 -2.664 -6.796 1.00 85.31 84 PHE A O 1
ATOM 649 N N . THR A 1 85 ? 18.958 -0.453 -6.610 1.00 87.50 85 THR A N 1
ATOM 650 C CA . THR A 1 85 ? 20.307 -0.022 -6.988 1.00 87.50 85 THR A CA 1
ATOM 651 C C . THR A 1 85 ? 20.861 0.932 -5.934 1.00 87.50 85 THR A C 1
ATOM 653 O O . THR A 1 85 ? 20.127 1.725 -5.335 1.00 87.50 85 THR A O 1
ATOM 656 N N . THR A 1 86 ? 22.170 0.845 -5.702 1.00 87.94 86 THR A N 1
ATOM 657 C CA . THR A 1 86 ? 22.929 1.767 -4.849 1.00 87.94 86 THR A CA 1
ATOM 658 C C . THR A 1 86 ? 23.318 3.060 -5.568 1.00 87.94 86 THR A C 1
ATOM 660 O O . THR A 1 86 ? 23.834 3.982 -4.932 1.00 87.94 86 THR A O 1
ATOM 663 N N . ASP A 1 87 ? 23.071 3.157 -6.874 1.00 90.06 87 ASP A N 1
ATOM 664 C CA . ASP A 1 87 ? 23.396 4.341 -7.664 1.00 90.06 87 ASP A CA 1
ATOM 665 C C . ASP A 1 87 ? 22.623 5.552 -7.149 1.00 90.06 87 ASP A C 1
ATOM 667 O O . ASP A 1 87 ? 21.403 5.522 -7.007 1.00 90.06 87 ASP A O 1
ATOM 671 N N . TYR A 1 88 ? 23.325 6.644 -6.849 1.00 90.94 88 TYR A N 1
ATOM 672 C CA . TYR A 1 88 ? 22.714 7.852 -6.286 1.00 90.94 88 TYR A CA 1
ATOM 673 C C . TYR A 1 88 ? 21.918 7.601 -4.989 1.00 90.94 88 TYR A C 1
ATOM 675 O O . TYR A 1 88 ? 20.951 8.314 -4.720 1.00 90.94 88 TYR A O 1
ATOM 683 N N . LEU A 1 89 ? 22.322 6.630 -4.155 1.00 94.12 89 LEU A N 1
ATOM 684 C CA . LEU A 1 89 ? 21.622 6.258 -2.913 1.00 94.12 89 LEU A CA 1
ATOM 685 C C . LEU A 1 89 ? 21.226 7.466 -2.046 1.00 94.12 89 LEU A C 1
ATOM 687 O O . LEU A 1 89 ? 20.090 7.556 -1.585 1.00 94.12 89 LEU A O 1
ATOM 691 N N . ALA A 1 90 ? 22.133 8.429 -1.859 1.00 95.94 90 ALA A N 1
ATOM 692 C CA . ALA A 1 90 ? 21.842 9.645 -1.097 1.00 95.94 90 ALA A CA 1
ATOM 693 C C . ALA A 1 90 ? 20.701 10.469 -1.725 1.00 95.94 90 ALA A C 1
ATOM 695 O O . ALA A 1 90 ? 19.801 10.915 -1.016 1.00 95.94 90 ALA A O 1
ATOM 696 N N . VAL A 1 91 ? 20.697 10.625 -3.054 1.00 94.94 91 VAL A N 1
ATOM 697 C CA . VAL A 1 91 ? 19.628 11.319 -3.790 1.00 94.94 91 VAL A CA 1
ATOM 698 C C . VAL A 1 91 ? 18.315 10.552 -3.665 1.00 94.94 91 VAL A C 1
ATOM 700 O O . VAL A 1 91 ? 17.288 11.165 -3.391 1.00 94.94 91 VAL A O 1
ATOM 703 N N . GLN A 1 92 ? 18.342 9.223 -3.797 1.00 94.69 92 GLN A N 1
ATOM 704 C CA . GLN A 1 92 ? 17.153 8.382 -3.644 1.00 94.69 92 GLN A CA 1
ATOM 705 C C . GLN A 1 92 ? 16.519 8.521 -2.252 1.00 94.69 92 GLN A C 1
ATOM 707 O O . GLN A 1 92 ? 15.293 8.622 -2.147 1.00 94.69 92 GLN A O 1
ATOM 712 N N . ILE A 1 93 ? 17.343 8.555 -1.198 1.00 96.38 93 ILE A N 1
ATOM 713 C CA . ILE A 1 93 ? 16.900 8.750 0.189 1.00 96.38 93 ILE A CA 1
ATOM 714 C C . ILE A 1 93 ? 16.297 10.146 0.359 1.00 96.38 93 ILE A C 1
ATOM 716 O O . ILE A 1 93 ? 15.162 10.269 0.820 1.00 96.38 93 ILE A O 1
ATOM 720 N N . LEU A 1 94 ? 17.015 11.199 -0.046 1.00 97.25 94 LEU A N 1
ATOM 721 C CA . LEU A 1 94 ? 16.536 12.581 0.068 1.00 97.25 94 LEU A CA 1
ATOM 722 C C . LEU A 1 94 ? 15.230 12.797 -0.708 1.00 97.25 94 LEU A C 1
ATOM 724 O O . LEU A 1 94 ? 14.301 13.413 -0.186 1.00 97.25 94 LEU A O 1
ATOM 728 N N . ALA A 1 95 ? 15.127 12.240 -1.916 1.00 96.06 95 ALA A N 1
ATOM 729 C CA . ALA A 1 95 ? 13.907 12.266 -2.712 1.00 96.06 95 ALA A CA 1
ATOM 730 C C . ALA A 1 95 ? 12.761 11.524 -2.011 1.00 96.06 95 ALA A C 1
ATOM 732 O O . ALA A 1 95 ? 11.649 12.042 -1.956 1.00 96.06 95 ALA A O 1
ATOM 733 N N . GLY A 1 96 ? 13.024 10.355 -1.416 1.00 97.31 96 GLY A N 1
ATOM 734 C CA . GLY A 1 96 ? 12.022 9.612 -0.650 1.00 97.31 96 GLY A CA 1
ATOM 735 C C . GLY A 1 96 ? 11.485 10.424 0.531 1.00 97.31 96 GLY A C 1
ATOM 736 O O . GLY A 1 96 ? 10.272 10.530 0.707 1.00 97.31 96 GLY A O 1
ATOM 737 N N . PHE A 1 97 ? 12.369 11.090 1.282 1.00 98.06 97 PHE A N 1
ATOM 738 C CA . PHE A 1 97 ? 11.970 12.011 2.350 1.00 98.06 97 PHE A CA 1
ATOM 739 C C . PHE A 1 97 ? 11.132 13.184 1.842 1.00 98.06 97 PHE A C 1
ATOM 741 O O . PHE A 1 97 ? 10.067 13.460 2.398 1.00 98.06 97 PHE A O 1
ATOM 748 N N . ALA A 1 98 ? 11.575 13.848 0.773 1.00 97.38 98 ALA A N 1
ATOM 749 C CA . ALA A 1 98 ? 10.864 14.982 0.194 1.00 97.38 98 ALA A CA 1
ATOM 750 C C . ALA A 1 98 ? 9.464 14.586 -0.304 1.00 97.38 98 ALA A C 1
ATOM 752 O O . ALA A 1 98 ? 8.483 15.267 -0.007 1.00 97.38 98 ALA A O 1
ATOM 753 N N . LEU A 1 99 ? 9.351 13.455 -1.006 1.00 97.19 99 LEU A N 1
ATOM 754 C CA . LEU A 1 99 ? 8.081 12.935 -1.512 1.00 97.19 99 LEU A CA 1
ATOM 755 C C . LEU A 1 99 ? 7.148 12.479 -0.386 1.00 97.19 99 LEU A C 1
ATOM 757 O O . LEU A 1 99 ? 5.946 12.744 -0.445 1.00 97.19 99 LEU A O 1
ATOM 761 N N . GLY A 1 100 ? 7.683 11.836 0.654 1.00 97.06 100 GLY A N 1
ATOM 762 C CA . GLY A 1 100 ? 6.918 11.469 1.844 1.00 97.06 100 GLY A CA 1
ATOM 763 C C . GLY A 1 100 ? 6.354 12.698 2.558 1.00 97.06 100 GLY A C 1
ATOM 764 O O . GLY A 1 100 ? 5.153 12.764 2.823 1.00 97.06 100 GLY A O 1
ATOM 765 N N . ALA A 1 101 ? 7.187 13.716 2.793 1.00 96.56 101 ALA A N 1
ATOM 766 C CA . ALA A 1 101 ? 6.773 14.979 3.403 1.00 96.56 101 ALA A CA 1
ATOM 767 C C . ALA A 1 101 ? 5.735 15.732 2.550 1.00 96.56 101 ALA A C 1
ATOM 769 O O . ALA A 1 101 ? 4.739 16.230 3.081 1.00 96.56 101 ALA A O 1
ATOM 770 N N . ALA A 1 102 ? 5.916 15.762 1.226 1.00 95.56 102 ALA A N 1
ATOM 771 C CA . ALA A 1 102 ? 4.937 16.330 0.304 1.00 95.56 102 ALA A CA 1
ATOM 772 C C . ALA A 1 102 ? 3.600 15.575 0.368 1.00 95.56 102 ALA A C 1
ATOM 774 O O . ALA A 1 102 ? 2.542 16.199 0.445 1.00 95.56 102 ALA A O 1
ATOM 775 N N . GLY A 1 103 ? 3.630 14.240 0.413 1.00 94.38 103 GLY A N 1
ATOM 776 C CA . GLY A 1 103 ? 2.436 13.418 0.604 1.00 94.38 103 GLY A CA 1
ATOM 777 C C . GLY A 1 103 ? 1.709 13.740 1.909 1.00 94.38 103 GLY A C 1
ATOM 778 O O . GLY A 1 103 ? 0.492 13.930 1.904 1.00 94.38 103 GLY A O 1
ATOM 779 N N . LEU A 1 104 ? 2.449 13.874 3.015 1.00 94.50 104 LEU A N 1
ATOM 780 C CA . LEU A 1 104 ? 1.888 14.265 4.310 1.00 94.50 104 LEU A CA 1
ATOM 781 C C . LEU A 1 104 ? 1.196 15.628 4.232 1.00 94.50 104 LEU A C 1
ATOM 783 O O . LEU A 1 104 ? 0.055 15.760 4.673 1.00 94.50 104 LEU A O 1
ATOM 787 N N . HIS A 1 105 ? 1.831 16.616 3.605 1.00 94.00 105 HIS A N 1
ATOM 788 C CA . HIS A 1 105 ? 1.230 17.930 3.389 1.00 94.00 105 HIS A CA 1
ATOM 789 C C . HIS A 1 105 ? -0.057 17.844 2.545 1.00 94.00 105 HIS A C 1
ATOM 791 O O . HIS A 1 105 ? -1.105 18.384 2.917 1.00 94.00 105 HIS A O 1
ATOM 797 N N . LEU A 1 106 ? -0.021 17.093 1.440 1.00 91.81 106 LEU A N 1
ATOM 798 C CA . LEU A 1 106 ? -1.169 16.903 0.552 1.00 91.81 106 LEU A CA 1
ATOM 799 C C . LEU A 1 106 ? -2.325 16.156 1.225 1.00 91.81 106 LEU A C 1
ATOM 801 O O . LEU A 1 106 ? -3.480 16.440 0.899 1.00 91.81 106 LEU A O 1
ATOM 805 N N . SER A 1 107 ? -2.050 15.274 2.189 1.00 88.12 107 SER A N 1
ATOM 806 C CA . SER A 1 107 ? -3.081 14.548 2.942 1.00 88.12 107 SER A CA 1
ATOM 807 C C . SER A 1 107 ? -3.991 15.473 3.762 1.00 88.12 107 SER A C 1
ATOM 809 O O . SER A 1 107 ? -5.157 15.151 3.982 1.00 88.12 107 SER A O 1
ATOM 811 N N . GLY A 1 108 ? -3.485 16.643 4.176 1.00 89.88 108 GLY A N 1
ATOM 812 C CA . GLY A 1 108 ? -4.210 1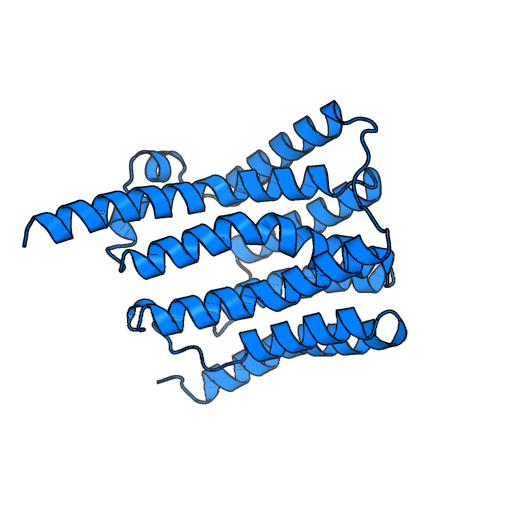7.577 5.041 1.00 89.88 108 GLY A CA 1
ATOM 813 C C . GLY A 1 108 ? -4.388 17.079 6.475 1.00 89.88 108 GLY A C 1
ATOM 814 O O . GLY A 1 108 ? -5.226 17.612 7.197 1.00 89.88 108 GLY A O 1
ATOM 815 N N . LEU A 1 109 ? -3.631 16.056 6.881 1.00 89.31 109 LEU A N 1
ATOM 816 C CA . LEU A 1 109 ? -3.651 15.529 8.238 1.00 89.31 109 LEU A CA 1
ATOM 817 C C . LEU A 1 109 ? -3.119 16.593 9.220 1.00 89.31 109 LEU A C 1
ATOM 819 O O . LEU A 1 109 ? -1.999 17.079 9.031 1.00 89.31 109 LEU A O 1
ATOM 823 N N . PRO A 1 110 ? -3.870 16.966 10.276 1.00 93.50 110 PRO A N 1
ATOM 824 C CA . PRO A 1 110 ? -3.398 17.920 11.274 1.00 93.50 110 PRO A CA 1
ATOM 825 C C . PRO A 1 110 ? -2.330 17.260 12.157 1.00 93.50 110 PRO A C 1
ATOM 827 O O . PRO A 1 110 ? -2.633 16.717 13.216 1.00 93.50 110 PRO A O 1
ATOM 830 N N . LEU A 1 111 ? -1.065 17.303 11.722 1.00 94.19 111 LEU A N 1
ATOM 831 C CA . LEU A 1 111 ? 0.047 16.613 12.392 1.00 94.19 111 LEU A CA 1
ATOM 832 C C . LEU A 1 111 ? 0.177 16.986 13.872 1.00 94.19 111 LEU A C 1
ATOM 834 O O . LEU A 1 111 ? 0.468 16.122 14.689 1.00 94.19 111 LEU A O 1
ATOM 838 N N . LYS A 1 112 ? -0.114 18.239 14.239 1.00 95.56 112 LYS A N 1
ATOM 839 C CA . LYS A 1 112 ? -0.137 18.669 15.645 1.00 95.56 112 LYS A CA 1
ATOM 840 C C . LYS A 1 112 ? -1.111 17.830 16.486 1.00 95.56 112 LYS A C 1
ATOM 842 O O . LYS A 1 112 ? -0.722 17.326 17.530 1.00 95.56 112 LYS A O 1
ATOM 847 N N . SER A 1 113 ? -2.336 17.626 16.002 1.00 93.19 113 SER A N 1
ATOM 848 C CA . SER A 1 113 ? -3.353 16.805 16.679 1.00 93.19 113 SER A CA 1
ATOM 849 C C . SER A 1 113 ? -3.027 15.311 16.655 1.00 93.19 113 SER A C 1
ATOM 851 O O . SER A 1 113 ? -3.455 14.573 17.535 1.00 93.19 113 SER A O 1
ATOM 853 N N . VAL A 1 114 ? -2.254 14.848 15.667 1.00 93.44 114 VAL A N 1
ATOM 854 C CA . VAL A 1 114 ? -1.706 13.484 15.680 1.00 93.44 114 VAL A CA 1
ATOM 855 C C . VAL A 1 114 ? -0.691 13.332 16.810 1.00 93.44 114 VAL A C 1
ATOM 857 O O . VAL A 1 114 ? -0.809 12.422 17.623 1.00 93.44 114 VAL A O 1
ATOM 860 N N . PHE A 1 115 ? 0.278 14.243 16.905 1.00 94.19 115 PHE A N 1
ATOM 861 C CA . PHE A 1 115 ? 1.325 14.162 17.923 1.00 94.19 115 PHE A CA 1
ATOM 862 C C . PHE A 1 115 ? 0.800 14.351 19.348 1.00 94.19 115 PHE A C 1
ATOM 864 O O . PHE A 1 115 ? 1.281 13.683 2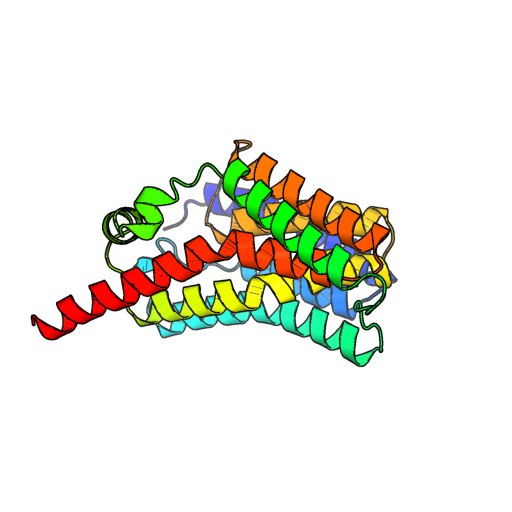0.257 1.00 94.19 115 PHE A O 1
ATOM 871 N N . ASN A 1 116 ? -0.225 15.185 19.530 1.00 94.31 116 ASN A N 1
ATOM 872 C CA . ASN A 1 116 ? -0.864 15.390 20.829 1.00 94.31 116 ASN A CA 1
ATOM 873 C C . ASN A 1 116 ? -1.741 14.213 21.287 1.00 94.31 116 ASN A C 1
ATOM 875 O O . ASN A 1 116 ? -2.036 14.117 22.470 1.00 94.31 116 ASN A O 1
ATOM 879 N N . GLY A 1 117 ? -2.153 13.323 20.378 1.00 90.81 117 GLY A N 1
ATOM 880 C CA . GLY A 1 117 ? -3.036 12.197 20.699 1.00 90.81 117 GLY A CA 1
ATOM 881 C C . GLY A 1 117 ? -4.527 12.481 20.515 1.00 90.81 117 GLY A C 1
ATOM 882 O O . GLY A 1 117 ? -5.303 11.528 20.492 1.00 90.81 117 GLY A O 1
ATOM 883 N N . ASP A 1 118 ? -4.927 13.732 20.253 1.00 93.56 118 ASP A N 1
ATOM 884 C CA . ASP A 1 118 ? -6.327 14.126 20.021 1.00 93.56 118 ASP A CA 1
ATOM 885 C C . ASP A 1 118 ? -7.015 13.223 18.979 1.00 93.56 118 ASP A C 1
ATOM 887 O O . ASP A 1 118 ? -8.159 12.805 19.136 1.00 93.56 118 ASP A O 1
ATOM 891 N N . ILE A 1 119 ? -6.307 12.882 17.893 1.00 91.38 119 ILE A N 1
ATOM 892 C CA . ILE A 1 119 ? -6.848 12.008 16.840 1.00 91.38 119 ILE A CA 1
ATOM 893 C C . ILE A 1 119 ? -7.036 10.571 17.339 1.00 91.38 119 ILE A C 1
ATOM 895 O O . ILE A 1 119 ? -8.039 9.939 17.009 1.00 91.38 119 ILE A O 1
ATOM 899 N N . ALA A 1 120 ? -6.093 10.047 18.125 1.00 90.81 120 ALA A N 1
ATOM 900 C CA . ALA A 1 120 ? -6.182 8.704 18.691 1.00 90.81 120 ALA A CA 1
ATOM 901 C C . ALA A 1 120 ? -7.374 8.584 19.654 1.00 90.81 120 ALA A C 1
ATOM 903 O O . ALA A 1 120 ? -8.096 7.586 19.601 1.00 90.81 120 ALA A O 1
ATOM 904 N N . GLU A 1 121 ? -7.613 9.617 20.465 1.00 89.31 121 GLU A N 1
ATOM 905 C CA . GLU A 1 121 ? -8.771 9.716 21.357 1.00 89.31 121 GLU A CA 1
ATOM 906 C C . GLU A 1 121 ? -10.089 9.812 20.580 1.00 89.31 121 GLU A C 1
ATOM 908 O O . GLU A 1 121 ? -11.016 9.041 20.837 1.00 89.31 121 GLU A O 1
ATOM 913 N N . LEU A 1 122 ? -10.163 10.688 19.569 1.00 90.88 122 LEU A N 1
ATOM 914 C CA . LEU A 1 122 ? -11.355 10.864 18.728 1.00 90.88 122 LEU A CA 1
ATOM 915 C C . LEU A 1 122 ? -11.725 9.603 17.936 1.00 90.88 122 LEU A C 1
ATOM 917 O O . LEU A 1 122 ? -12.903 9.349 17.687 1.00 90.88 122 LEU A O 1
ATOM 921 N N . MET A 1 123 ? -10.737 8.800 17.534 1.00 86.31 123 MET A N 1
ATOM 922 C CA . MET A 1 123 ? -10.975 7.510 16.877 1.00 86.31 123 MET A CA 1
ATOM 923 C C . MET A 1 123 ? -11.575 6.457 17.818 1.00 86.31 123 MET A C 1
ATOM 925 O O . MET A 1 123 ? -12.041 5.416 17.346 1.00 86.31 123 MET A O 1
ATOM 929 N N . GLY A 1 124 ? -11.575 6.718 19.124 1.00 82.94 124 GLY A N 1
ATOM 930 C CA . GLY A 1 124 ? -12.140 5.852 20.140 1.00 82.94 124 GLY A CA 1
ATOM 931 C C . GLY A 1 124 ? -11.344 4.570 20.376 1.00 82.94 124 GLY A C 1
ATOM 932 O O . GLY A 1 124 ? -10.347 4.244 19.709 1.00 82.94 124 GLY A O 1
ATOM 933 N N . GLN A 1 125 ? -11.825 3.813 21.358 1.00 77.94 125 GLN A N 1
ATOM 934 C CA . GLN A 1 125 ? -11.221 2.553 21.759 1.00 77.94 125 GLN A CA 1
ATOM 935 C C . GLN A 1 125 ? -11.501 1.457 20.731 1.00 77.94 125 GLN A C 1
ATOM 937 O O . GLN A 1 125 ? -12.604 1.315 20.206 1.00 77.94 125 GLN A O 1
ATOM 942 N N . ASP A 1 126 ? -10.481 0.654 20.470 1.00 84.94 126 ASP A N 1
ATOM 943 C CA . ASP A 1 126 ? -10.607 -0.615 19.772 1.00 84.94 126 ASP A CA 1
ATOM 944 C C . ASP A 1 126 ? -9.821 -1.661 20.557 1.00 84.94 126 ASP A C 1
ATOM 946 O O . ASP A 1 126 ? -8.975 -1.325 21.390 1.00 84.94 126 ASP A O 1
ATOM 950 N N . THR A 1 127 ? -10.091 -2.938 20.313 1.00 89.12 127 THR A N 1
ATOM 951 C CA . THR A 1 127 ? -9.364 -4.000 21.004 1.00 89.12 127 THR A CA 1
ATOM 952 C C . THR A 1 127 ? -7.878 -3.927 20.651 1.00 89.12 127 THR A C 1
ATOM 954 O O . THR A 1 127 ? -7.501 -3.693 19.497 1.00 89.12 127 THR A O 1
ATOM 957 N N . ARG A 1 128 ? -7.008 -4.213 21.626 1.00 92.00 128 ARG A N 1
ATOM 958 C CA . ARG A 1 128 ? -5.551 -4.293 21.413 1.00 92.00 128 ARG A CA 1
ATOM 959 C C . ARG A 1 128 ? -5.171 -5.195 20.242 1.00 92.00 128 ARG A C 1
ATOM 961 O O . ARG A 1 128 ? -4.194 -4.926 19.551 1.00 92.00 128 ARG A O 1
ATOM 968 N N . SER A 1 129 ? -5.941 -6.255 19.996 1.00 93.38 129 SER A N 1
ATOM 969 C CA . SER A 1 129 ? -5.694 -7.159 18.873 1.00 93.38 129 SER A CA 1
ATOM 970 C C . SER A 1 129 ? -5.947 -6.496 17.515 1.00 93.38 129 SER A C 1
ATOM 972 O O . SER A 1 129 ? -5.114 -6.617 16.619 1.00 93.38 129 SER A O 1
ATOM 974 N N . HIS A 1 130 ? -7.036 -5.735 17.369 1.00 92.38 130 HIS A N 1
ATOM 975 C CA . HIS A 1 130 ? -7.316 -4.986 16.140 1.00 92.38 130 HIS A CA 1
ATOM 976 C C . HIS A 1 130 ? -6.281 -3.886 15.887 1.00 92.38 130 HIS A C 1
ATOM 978 O O . HIS A 1 130 ? -5.853 -3.695 14.747 1.00 92.38 130 HIS A O 1
ATOM 984 N N . ILE A 1 131 ? -5.841 -3.204 16.950 1.00 94.31 131 ILE A N 1
ATOM 985 C CA . ILE A 1 131 ? -4.772 -2.199 16.885 1.00 94.31 131 ILE A CA 1
ATOM 986 C C . ILE A 1 131 ? -3.475 -2.840 16.377 1.00 94.31 131 ILE A C 1
ATOM 988 O O . ILE A 1 131 ? -2.890 -2.364 15.406 1.00 94.31 131 ILE A O 1
ATOM 992 N N . LYS A 1 132 ? -3.063 -3.979 16.954 1.00 95.75 132 LYS A N 1
ATOM 993 C CA . LYS A 1 132 ? -1.876 -4.725 16.498 1.00 95.75 132 LYS A CA 1
ATOM 994 C C . LYS A 1 132 ? -1.990 -5.169 15.038 1.00 95.75 132 LYS A C 1
ATOM 996 O O . LYS A 1 132 ? -1.014 -5.053 14.304 1.00 95.75 132 LYS A O 1
ATOM 1001 N N . ALA A 1 133 ? -3.161 -5.632 14.600 1.00 95.44 133 ALA A N 1
ATOM 1002 C CA . ALA A 1 133 ? -3.381 -6.031 13.210 1.00 95.44 133 ALA A CA 1
ATOM 1003 C C . ALA A 1 133 ? -3.256 -4.846 12.236 1.00 95.44 133 ALA A C 1
ATOM 1005 O O . ALA A 1 133 ? -2.604 -4.966 11.199 1.00 95.44 133 ALA A O 1
ATOM 1006 N N . ARG A 1 134 ? -3.812 -3.674 12.579 1.00 94.00 134 ARG A N 1
ATOM 1007 C CA . ARG A 1 134 ? -3.643 -2.451 11.774 1.00 94.00 134 ARG A CA 1
ATOM 1008 C C . ARG A 1 134 ? -2.210 -1.949 11.765 1.00 94.00 134 ARG A C 1
ATOM 1010 O O . ARG A 1 134 ? -1.728 -1.575 10.699 1.00 94.00 134 ARG A O 1
ATOM 1017 N N . ALA A 1 135 ? -1.533 -1.961 12.910 1.00 96.44 135 ALA A N 1
ATOM 1018 C CA . ALA A 1 135 ? -0.124 -1.599 12.997 1.00 96.44 135 ALA A CA 1
ATOM 1019 C C . ALA A 1 135 ? 0.729 -2.535 12.127 1.00 96.44 135 ALA A C 1
ATOM 1021 O O . ALA A 1 135 ? 1.510 -2.058 11.312 1.00 96.44 135 ALA A O 1
ATOM 1022 N N . PHE A 1 136 ? 0.507 -3.853 12.211 1.00 97.69 136 PHE A N 1
ATOM 1023 C CA . PHE A 1 136 ? 1.158 -4.837 11.344 1.00 97.69 136 PHE A CA 1
ATOM 1024 C C . PHE A 1 136 ? 0.935 -4.512 9.865 1.00 97.69 136 PHE A C 1
ATOM 1026 O O . PHE A 1 136 ? 1.904 -4.342 9.129 1.00 97.69 136 PHE A O 1
ATOM 1033 N N . GLN A 1 137 ? -0.325 -4.356 9.444 1.00 95.88 137 GLN A N 1
ATOM 1034 C CA . GLN A 1 137 ? -0.660 -4.025 8.061 1.00 95.88 137 GLN A CA 1
ATOM 1035 C C . GLN A 1 137 ? 0.013 -2.724 7.610 1.00 95.88 137 GLN A C 1
ATOM 1037 O O . GLN A 1 137 ? 0.599 -2.689 6.538 1.00 95.88 137 GLN A O 1
ATOM 1042 N N . THR A 1 138 ? -0.026 -1.676 8.433 1.00 95.75 138 THR A N 1
ATOM 1043 C CA . THR A 1 138 ? 0.561 -0.361 8.125 1.00 95.75 138 THR A CA 1
ATOM 1044 C C . THR A 1 138 ? 2.083 -0.430 7.983 1.00 95.75 138 THR A C 1
ATOM 1046 O O . THR A 1 138 ? 2.651 0.296 7.172 1.00 95.75 138 THR A O 1
ATOM 1049 N N . SER A 1 139 ? 2.737 -1.322 8.729 1.00 97.44 139 SER A N 1
ATOM 1050 C CA . SER A 1 139 ? 4.187 -1.525 8.682 1.00 97.44 139 SER A CA 1
ATOM 1051 C C . SER A 1 139 ? 4.646 -2.373 7.496 1.00 97.44 139 SER A C 1
ATOM 1053 O O . SER A 1 139 ? 5.727 -2.136 6.963 1.00 97.44 139 SER A O 1
ATOM 1055 N N . VAL A 1 140 ? 3.869 -3.368 7.064 1.00 97.44 140 VAL A N 1
ATOM 1056 C CA . VAL A 1 140 ? 4.284 -4.254 5.957 1.00 97.44 140 VAL A CA 1
ATOM 1057 C C . VAL A 1 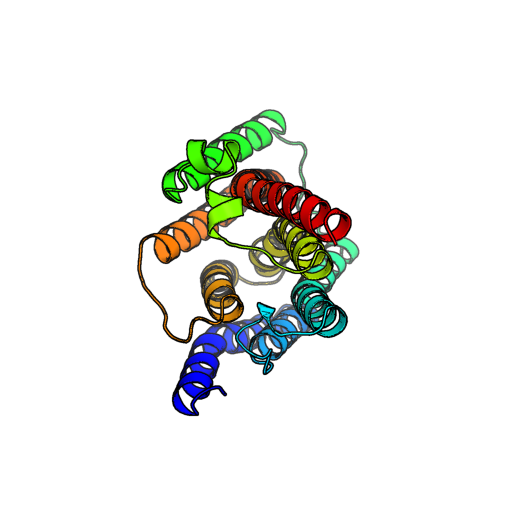140 ? 3.753 -3.800 4.600 1.00 97.44 140 VAL A C 1
ATOM 1059 O O . VAL A 1 140 ? 4.412 -4.018 3.586 1.00 97.44 140 VAL A O 1
ATOM 1062 N N . ALA A 1 141 ? 2.584 -3.153 4.563 1.00 95.44 141 ALA A N 1
ATOM 1063 C CA . ALA A 1 141 ? 1.923 -2.779 3.318 1.00 95.44 141 ALA A CA 1
ATOM 1064 C C . ALA A 1 141 ? 2.772 -1.878 2.415 1.00 95.44 141 ALA A C 1
ATOM 1066 O O . ALA A 1 141 ? 2.803 -2.195 1.234 1.00 95.44 141 ALA A O 1
ATOM 1067 N N . PRO A 1 142 ? 3.502 -0.845 2.894 1.00 96.75 142 PRO A N 1
ATOM 1068 C CA . PRO A 1 142 ? 4.269 0.025 2.005 1.00 96.75 142 PRO A CA 1
ATOM 1069 C C . PRO A 1 142 ? 5.208 -0.750 1.084 1.00 96.75 142 PRO A C 1
ATOM 1071 O O . PRO A 1 142 ? 5.104 -0.652 -0.133 1.00 96.75 142 PRO A O 1
ATOM 1074 N N . LEU A 1 143 ? 6.056 -1.610 1.652 1.00 96.44 143 LEU A N 1
ATOM 1075 C CA . LEU A 1 143 ? 6.983 -2.426 0.874 1.00 96.44 143 LEU A CA 1
ATOM 1076 C C . LEU A 1 143 ? 6.246 -3.352 -0.105 1.00 96.44 143 LEU A C 1
ATOM 1078 O O . LEU A 1 143 ? 6.564 -3.389 -1.292 1.00 96.44 143 LEU A O 1
ATOM 1082 N N . LEU A 1 144 ? 5.246 -4.083 0.388 1.00 97.31 144 LEU A N 1
ATOM 1083 C CA . LEU A 1 144 ? 4.514 -5.067 -0.407 1.00 97.31 144 LEU A CA 1
ATOM 1084 C C . LEU A 1 144 ? 3.716 -4.429 -1.547 1.00 97.31 144 LEU A C 1
ATOM 1086 O O . LEU A 1 144 ? 3.661 -4.969 -2.652 1.00 97.31 144 LEU A O 1
ATOM 1090 N N . GLU A 1 145 ? 3.108 -3.276 -1.291 1.00 96.75 145 GLU A N 1
ATOM 1091 C CA . GLU A 1 145 ? 2.331 -2.523 -2.266 1.00 96.75 145 GLU A CA 1
ATOM 1092 C C . GLU A 1 145 ? 3.226 -1.886 -3.324 1.00 96.75 145 GLU A C 1
ATOM 1094 O O . GLU A 1 145 ? 2.870 -1.908 -4.504 1.00 96.75 145 GLU A O 1
ATOM 1099 N N . GLU A 1 146 ? 4.399 -1.369 -2.952 1.00 96.19 146 GLU A N 1
ATOM 1100 C CA . GLU A 1 146 ? 5.343 -0.872 -3.950 1.00 96.19 146 GLU A CA 1
ATOM 1101 C C . GLU A 1 146 ? 5.813 -2.010 -4.869 1.00 96.19 146 GLU A C 1
ATOM 1103 O O . GLU A 1 146 ? 5.771 -1.875 -6.094 1.00 96.19 146 GLU A O 1
ATOM 1108 N N . TYR A 1 147 ? 6.167 -3.175 -4.315 1.00 94.81 147 TYR A N 1
ATOM 1109 C CA . TYR A 1 147 ? 6.569 -4.325 -5.131 1.00 94.81 147 TYR A CA 1
ATOM 1110 C C . TYR A 1 147 ? 5.448 -4.789 -6.060 1.00 94.81 147 TYR A C 1
ATOM 1112 O O . TYR A 1 147 ? 5.653 -4.970 -7.260 1.00 94.81 147 TYR A O 1
ATOM 1120 N N . THR A 1 148 ? 4.247 -4.957 -5.510 1.00 95.62 148 THR A N 1
ATOM 1121 C CA . THR A 1 148 ? 3.124 -5.561 -6.233 1.00 95.62 148 THR A CA 1
ATOM 1122 C C . THR A 1 148 ? 2.572 -4.641 -7.313 1.00 95.62 148 THR A C 1
ATOM 1124 O O . THR A 1 148 ? 2.210 -5.121 -8.379 1.00 95.62 148 THR A O 1
ATOM 1127 N N . TYR A 1 149 ? 2.500 -3.330 -7.068 1.00 95.62 149 TYR A N 1
ATOM 1128 C CA . TYR A 1 149 ? 1.813 -2.396 -7.967 1.00 95.62 149 TYR A CA 1
ATOM 1129 C C . TYR A 1 149 ? 2.749 -1.531 -8.814 1.00 95.62 149 TYR A C 1
ATOM 1131 O O . TYR A 1 149 ? 2.273 -0.896 -9.756 1.00 95.62 149 TYR A O 1
ATOM 1139 N N . ARG A 1 150 ? 4.046 -1.439 -8.487 1.00 94.19 150 ARG A N 1
ATOM 1140 C CA . ARG A 1 150 ? 5.010 -0.635 -9.265 1.00 94.19 150 ARG A CA 1
ATOM 1141 C C . ARG A 1 150 ? 5.997 -1.544 -9.975 1.00 94.19 150 ARG A C 1
ATOM 1143 O O . ARG A 1 150 ? 6.069 -1.511 -11.199 1.00 94.19 150 ARG A O 1
ATOM 1150 N N . VAL A 1 151 ? 6.695 -2.389 -9.220 1.00 93.44 151 VAL A N 1
ATOM 1151 C CA . VAL A 1 151 ? 7.776 -3.226 -9.759 1.00 93.44 151 VAL A CA 1
ATOM 1152 C C . VAL A 1 151 ? 7.234 -4.359 -10.619 1.00 93.44 151 VAL A C 1
ATOM 1154 O O . VAL A 1 151 ? 7.550 -4.436 -11.801 1.00 93.44 151 VAL A O 1
ATOM 1157 N N . ALA A 1 152 ? 6.384 -5.219 -10.061 1.00 93.94 152 ALA A N 1
ATOM 1158 C CA . ALA A 1 152 ? 5.928 -6.423 -10.747 1.00 93.94 152 ALA A CA 1
ATOM 1159 C C . ALA A 1 152 ? 5.223 -6.135 -12.099 1.00 93.94 152 ALA A C 1
ATOM 1161 O O . ALA A 1 152 ? 5.587 -6.752 -13.100 1.00 93.94 152 ALA A O 1
ATOM 1162 N N . PRO A 1 153 ? 4.289 -5.169 -12.212 1.00 93.75 153 PRO A N 1
ATOM 1163 C CA . PRO A 1 153 ? 3.664 -4.839 -13.491 1.00 93.75 153 PRO A CA 1
ATOM 1164 C C . PRO A 1 153 ? 4.639 -4.228 -14.502 1.00 93.75 153 PRO A C 1
ATOM 1166 O O . PRO A 1 153 ? 4.434 -4.392 -15.700 1.00 93.75 153 PRO A O 1
ATOM 1169 N N . PHE A 1 154 ? 5.694 -3.551 -14.038 1.00 93.00 154 PHE A N 1
ATOM 1170 C CA . PHE A 1 154 ? 6.718 -2.977 -14.908 1.00 93.00 154 PHE A CA 1
ATOM 1171 C C . PHE A 1 154 ? 7.683 -4.026 -15.450 1.00 93.00 154 PHE A C 1
ATOM 1173 O O . PHE A 1 154 ? 7.950 -4.030 -16.646 1.00 93.00 154 PHE A O 1
ATOM 1180 N N . ILE A 1 155 ? 8.172 -4.920 -14.591 1.00 92.75 155 ILE A N 1
ATOM 1181 C CA . ILE A 1 155 ? 9.134 -5.957 -14.979 1.00 92.75 155 ILE A CA 1
ATOM 1182 C C . ILE A 1 155 ? 8.477 -6.999 -15.879 1.00 92.75 155 ILE A C 1
ATOM 1184 O O . ILE A 1 155 ? 9.047 -7.396 -16.891 1.00 92.75 155 ILE A O 1
ATOM 1188 N N . TYR A 1 156 ? 7.275 -7.443 -15.513 1.00 94.19 156 TYR A N 1
ATOM 1189 C CA . TYR A 1 156 ? 6.622 -8.546 -16.207 1.00 94.19 156 TYR A CA 1
ATOM 1190 C C . TYR A 1 156 ? 5.554 -8.096 -17.190 1.00 94.19 156 TYR A C 1
ATOM 1192 O O . TYR A 1 156 ? 5.105 -8.922 -17.958 1.00 94.19 156 TYR A O 1
ATOM 1200 N N . GLY A 1 157 ? 5.090 -6.850 -17.164 1.00 93.50 157 GLY A N 1
ATOM 1201 C CA . GLY A 1 157 ? 3.997 -6.389 -18.017 1.00 93.50 157 GLY A CA 1
ATOM 1202 C C . GLY A 1 157 ? 4.447 -5.417 -19.102 1.00 93.50 157 GLY A C 1
ATOM 1203 O O . GLY A 1 157 ? 5.553 -5.470 -19.629 1.00 93.50 157 GLY A O 1
ATOM 1204 N N . THR A 1 158 ? 3.542 -4.508 -19.449 1.00 94.88 158 THR A N 1
ATOM 1205 C CA . THR A 1 158 ? 3.805 -3.380 -20.346 1.00 94.88 158 THR A CA 1
ATOM 1206 C C . THR A 1 158 ? 3.693 -2.077 -19.569 1.00 94.88 158 THR A C 1
ATOM 1208 O O . THR A 1 158 ? 3.050 -2.025 -18.521 1.00 94.88 158 THR A O 1
ATOM 1211 N N . ILE A 1 159 ? 4.217 -0.980 -20.119 1.00 93.56 159 ILE A N 1
ATOM 1212 C CA . ILE A 1 159 ? 4.038 0.351 -19.519 1.00 93.56 159 ILE A CA 1
ATOM 1213 C C . ILE A 1 159 ? 2.553 0.705 -19.308 1.00 93.56 159 ILE A C 1
ATOM 1215 O O . ILE A 1 159 ? 2.197 1.332 -18.311 1.00 93.56 159 ILE A O 1
ATOM 1219 N N . ALA A 1 160 ? 1.673 0.244 -20.205 1.00 96.00 160 ALA A N 1
ATOM 1220 C CA . ALA A 1 160 ? 0.230 0.419 -20.081 1.00 96.00 160 ALA A CA 1
ATOM 1221 C C . ALA A 1 160 ? -0.339 -0.365 -18.886 1.00 96.00 160 ALA A C 1
ATOM 1223 O O . ALA A 1 160 ? -1.173 0.164 -18.152 1.00 96.00 160 ALA A O 1
ATOM 1224 N N . LEU A 1 161 ? 0.144 -1.590 -18.643 1.00 96.31 161 LEU A N 1
ATOM 1225 C CA . LEU A 1 161 ? -0.211 -2.355 -17.445 1.00 96.31 161 LEU A CA 1
ATOM 1226 C C . LEU A 1 161 ? 0.336 -1.691 -16.174 1.00 96.31 161 LEU A C 1
ATOM 1228 O O . LEU A 1 161 ? -0.400 -1.567 -15.201 1.00 96.31 161 LEU A O 1
ATOM 1232 N N . SER A 1 162 ? 1.561 -1.165 -16.177 1.00 95.62 162 SER A N 1
ATOM 1233 C CA . SER A 1 162 ? 2.095 -0.411 -15.030 1.00 95.62 162 SER A CA 1
ATOM 1234 C C . SER A 1 162 ? 1.268 0.828 -14.696 1.00 95.62 162 SER A C 1
ATOM 1236 O O . SER A 1 162 ? 1.030 1.116 -13.520 1.00 95.62 162 SER A O 1
ATOM 1238 N N . ALA A 1 163 ? 0.783 1.542 -15.714 1.00 95.69 163 ALA A N 1
ATOM 1239 C CA . ALA A 1 1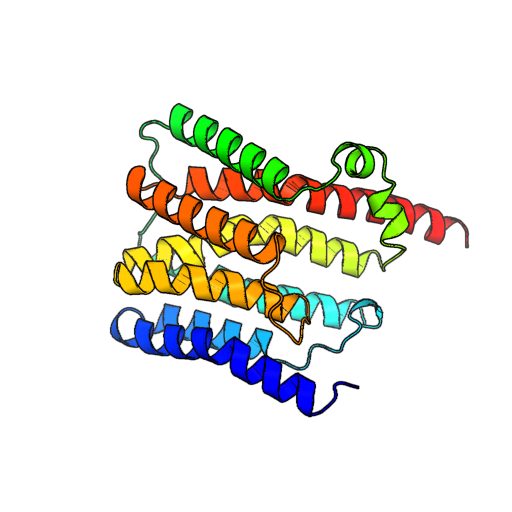63 ? -0.133 2.663 -15.534 1.00 95.69 163 ALA A CA 1
ATOM 1240 C C . ALA A 1 163 ? -1.495 2.198 -14.986 1.00 95.69 163 ALA A C 1
ATOM 1242 O O . ALA A 1 163 ? -2.007 2.776 -14.025 1.00 95.69 163 ALA A O 1
ATOM 1243 N N . ALA A 1 164 ? -2.056 1.115 -15.536 1.00 96.88 164 ALA A N 1
ATOM 1244 C CA . ALA A 1 164 ? -3.309 0.531 -15.060 1.00 96.88 164 ALA A CA 1
ATOM 1245 C C . ALA A 1 164 ? -3.215 0.064 -13.596 1.00 96.88 164 ALA A C 1
ATOM 1247 O O . ALA A 1 164 ? -4.154 0.272 -12.824 1.00 96.88 164 ALA A O 1
ATOM 1248 N N . ALA A 1 165 ? -2.069 -0.479 -13.175 1.00 96.94 165 ALA A N 1
ATOM 1249 C CA . ALA A 1 165 ? -1.829 -0.903 -11.799 1.00 96.94 165 ALA A CA 1
ATOM 1250 C C . ALA A 1 165 ? -1.974 0.249 -10.787 1.00 96.94 165 ALA A C 1
ATOM 1252 O O . ALA A 1 165 ? -2.423 0.013 -9.667 1.00 96.94 165 ALA A O 1
ATOM 1253 N N . GLN A 1 166 ? -1.694 1.500 -11.177 1.00 96.25 166 GLN A N 1
ATOM 1254 C CA . GLN A 1 166 ? -1.895 2.664 -10.300 1.00 96.25 166 GLN A CA 1
ATOM 1255 C C . GLN A 1 166 ? -3.384 2.917 -10.032 1.00 96.25 166 GLN A C 1
ATOM 1257 O O . GLN A 1 166 ? -3.784 3.240 -8.914 1.00 96.25 166 GLN A O 1
ATOM 1262 N N . ILE A 1 167 ? -4.234 2.714 -11.041 1.00 94.81 167 ILE A N 1
ATOM 1263 C CA . ILE A 1 167 ? -5.690 2.830 -10.896 1.00 94.81 167 ILE A CA 1
ATOM 1264 C C . ILE A 1 167 ? -6.206 1.705 -9.995 1.00 94.81 167 ILE A C 1
ATOM 1266 O O . ILE A 1 167 ? -6.964 1.964 -9.060 1.00 94.81 167 ILE A O 1
ATOM 1270 N N . VAL A 1 168 ? -5.749 0.470 -10.228 1.00 95.56 168 VAL A N 1
ATOM 1271 C CA . VAL A 1 168 ? -6.105 -0.693 -9.399 1.00 95.56 168 VAL A CA 1
ATOM 1272 C C . VAL A 1 168 ? -5.692 -0.472 -7.941 1.00 95.56 168 VAL A C 1
ATOM 1274 O O . VAL A 1 168 ? -6.507 -0.674 -7.042 1.00 95.56 168 VAL A O 1
ATOM 1277 N N . PHE A 1 169 ? -4.477 0.024 -7.698 1.00 95.25 169 PHE A N 1
ATOM 1278 C CA . PHE A 1 169 ? -3.976 0.370 -6.367 1.00 95.25 169 PHE A CA 1
ATOM 1279 C C . PHE A 1 169 ? -4.903 1.350 -5.632 1.00 95.25 169 PHE A C 1
ATOM 1281 O O . PHE A 1 169 ? -5.253 1.134 -4.466 1.00 95.25 169 PHE A O 1
ATOM 1288 N N . VAL A 1 170 ? -5.335 2.420 -6.310 1.00 93.12 170 VAL A N 1
ATOM 1289 C CA . VAL A 1 170 ? -6.244 3.417 -5.727 1.00 93.12 170 VAL A CA 1
ATOM 1290 C C . VAL A 1 170 ? -7.614 2.801 -5.442 1.00 93.12 170 VAL A C 1
ATOM 1292 O O . VAL A 1 170 ? -8.139 2.983 -4.343 1.00 93.12 170 VAL A O 1
ATOM 1295 N N . LEU A 1 171 ? -8.187 2.048 -6.385 1.00 91.06 171 LEU A N 1
ATOM 1296 C CA . LEU A 1 171 ? -9.506 1.422 -6.230 1.00 91.06 171 LEU A CA 1
ATOM 1297 C C . LEU A 1 171 ? -9.533 0.384 -5.103 1.00 91.06 171 LEU A C 1
ATOM 1299 O O . LEU A 1 171 ? -10.457 0.397 -4.283 1.00 91.06 171 LEU A O 1
ATOM 1303 N N . ARG A 1 172 ? -8.486 -0.439 -4.978 1.00 90.31 172 ARG A N 1
ATOM 1304 C CA . ARG A 1 172 ? -8.320 -1.383 -3.864 1.00 90.31 172 ARG A CA 1
ATOM 1305 C C . ARG A 1 172 ? -8.444 -0.689 -2.511 1.00 90.31 172 ARG A C 1
ATOM 1307 O O . ARG A 1 172 ? -9.151 -1.154 -1.618 1.00 90.31 172 ARG A O 1
ATOM 1314 N N . HIS A 1 173 ? -7.812 0.470 -2.364 1.00 88.38 173 HIS A N 1
ATOM 1315 C CA . HIS A 1 173 ? -7.862 1.245 -1.130 1.00 88.38 173 HIS A CA 1
ATOM 1316 C C . HIS A 1 173 ? -9.246 1.830 -0.797 1.00 88.38 173 HIS A C 1
ATOM 1318 O O . HIS A 1 173 ? -9.481 2.207 0.358 1.00 88.38 173 HIS A O 1
ATOM 1324 N N . TYR A 1 174 ? -10.148 1.960 -1.775 1.00 83.50 174 TYR A N 1
ATOM 1325 C CA . TYR A 1 174 ? -11.549 2.320 -1.533 1.00 83.50 174 TYR A CA 1
ATOM 1326 C C . TYR A 1 174 ? -12.345 1.124 -1.027 1.00 83.50 174 TYR A C 1
ATOM 1328 O O . TYR A 1 174 ? -13.044 1.234 -0.016 1.00 83.50 174 TYR A O 1
ATOM 1336 N N . LEU A 1 175 ? -12.180 -0.020 -1.689 1.00 80.94 175 LEU A N 1
ATOM 1337 C CA . LEU A 1 175 ? -12.865 -1.256 -1.335 1.00 80.94 175 LEU A CA 1
ATOM 1338 C C . LEU A 1 175 ? -12.498 -1.727 0.083 1.00 80.94 175 LEU A C 1
ATOM 1340 O O . LEU A 1 175 ? -13.385 -2.017 0.886 1.00 80.94 175 LEU A O 1
ATOM 1344 N N . LEU A 1 176 ? -11.209 -1.689 0.449 1.00 74.81 176 LEU A N 1
ATOM 1345 C CA . LEU A 1 176 ? -10.734 -2.072 1.788 1.00 74.81 176 LEU A CA 1
ATOM 1346 C C . LEU A 1 176 ? -11.258 -1.171 2.914 1.00 74.81 176 LEU A C 1
ATOM 1348 O O . LEU A 1 176 ? -11.413 -1.614 4.048 1.00 74.81 176 LEU A O 1
ATOM 1352 N N . ARG A 1 177 ? -11.583 0.094 2.634 1.00 71.38 177 ARG A N 1
ATOM 1353 C CA . ARG A 1 177 ? -12.193 0.986 3.639 1.00 71.38 177 ARG A CA 1
ATOM 1354 C C . ARG A 1 177 ? -13.685 0.717 3.841 1.00 71.38 177 ARG A C 1
ATOM 1356 O O . ARG A 1 177 ? -14.323 1.388 4.647 1.00 71.38 177 ARG A O 1
ATOM 1363 N N . GLY A 1 178 ? -14.246 -0.250 3.116 1.00 64.38 178 GLY A N 1
ATOM 1364 C CA . GLY A 1 178 ? -15.667 -0.561 3.137 1.00 64.38 178 GLY A CA 1
ATOM 1365 C C . GLY A 1 178 ? -16.530 0.528 2.504 1.00 64.38 178 GLY A C 1
ATOM 1366 O O . GLY A 1 178 ? -17.741 0.532 2.726 1.00 64.38 178 GLY A O 1
ATOM 1367 N N . GLY A 1 179 ? -15.924 1.440 1.735 1.00 60.62 179 GLY A N 1
ATOM 1368 C CA . GLY A 1 179 ? -16.646 2.453 0.983 1.00 60.62 179 GLY A CA 1
ATOM 1369 C C . GLY A 1 179 ? -17.455 1.790 -0.124 1.00 60.62 179 GLY A C 1
ATOM 1370 O O . GLY A 1 179 ? -16.902 1.086 -0.962 1.00 60.62 179 GLY A O 1
ATOM 1371 N N . ASN A 1 180 ? -18.765 2.023 -0.131 1.00 59.09 180 ASN A N 1
ATOM 1372 C CA . ASN A 1 180 ? -19.648 1.515 -1.184 1.00 59.09 180 ASN A CA 1
ATOM 1373 C C . ASN A 1 180 ? -19.754 2.492 -2.367 1.00 59.09 180 ASN A C 1
ATOM 1375 O O . ASN A 1 180 ? -20.463 2.215 -3.326 1.00 59.09 180 ASN A O 1
ATOM 1379 N N . GLU A 1 181 ? -19.085 3.646 -2.289 1.00 62.88 181 GLU A N 1
ATOM 1380 C CA . GLU A 1 181 ? -19.126 4.702 -3.299 1.00 62.88 181 GLU A CA 1
ATOM 1381 C C . GLU A 1 181 ? -17.740 5.312 -3.490 1.00 62.88 181 GLU A C 1
ATOM 1383 O O . GLU A 1 181 ? -17.040 5.639 -2.523 1.00 62.88 181 GLU A O 1
ATOM 1388 N N . LEU A 1 182 ? -17.357 5.490 -4.755 1.00 70.62 182 LEU A N 1
ATOM 1389 C CA . LEU A 1 182 ? -16.139 6.193 -5.115 1.00 70.62 182 LEU A CA 1
ATOM 1390 C C . LEU A 1 182 ? -16.349 7.694 -4.893 1.00 70.62 182 LEU A C 1
ATOM 1392 O O . LEU A 1 182 ? -16.982 8.377 -5.693 1.00 70.62 182 LEU A O 1
ATOM 1396 N N . LYS A 1 183 ? -15.812 8.218 -3.792 1.00 77.50 183 LYS A N 1
ATOM 1397 C CA . LYS A 1 183 ? -15.789 9.662 -3.538 1.00 77.50 183 LYS A CA 1
ATOM 1398 C C . LYS A 1 183 ? -14.528 10.259 -4.154 1.00 77.50 183 LYS A C 1
ATOM 1400 O O . LYS A 1 183 ? -13.444 10.110 -3.582 1.00 77.50 183 LYS A O 1
ATOM 1405 N N . LEU A 1 184 ? -14.684 10.944 -5.288 1.00 83.38 184 LEU A N 1
ATOM 1406 C CA . LEU A 1 184 ? -13.628 11.666 -6.016 1.00 83.38 184 LEU A CA 1
ATOM 1407 C C . LEU A 1 184 ? -13.241 12.982 -5.313 1.00 83.38 184 LEU A C 1
ATOM 1409 O O . LEU A 1 184 ? -13.335 14.066 -5.879 1.00 83.38 184 LEU A O 1
ATOM 1413 N N . GLY A 1 185 ? -12.865 12.897 -4.037 1.00 85.81 185 GLY A N 1
ATOM 1414 C CA . GLY A 1 185 ? -12.428 14.042 -3.237 1.00 85.81 185 GLY A CA 1
ATOM 1415 C C . GLY A 1 185 ? -10.908 14.149 -3.141 1.00 85.81 185 GLY A C 1
ATOM 1416 O O . GLY A 1 185 ? -10.173 13.356 -3.727 1.00 85.81 185 GLY A O 1
ATOM 1417 N N . ARG A 1 186 ? -10.428 15.077 -2.306 1.00 86.69 186 ARG A N 1
ATOM 1418 C CA . ARG A 1 186 ? -8.996 15.240 -1.995 1.00 86.69 186 ARG A CA 1
ATOM 1419 C C . ARG A 1 186 ? -8.273 13.905 -1.721 1.00 86.69 186 ARG A C 1
ATOM 1421 O O . ARG A 1 186 ? -7.247 13.686 -2.352 1.00 86.69 186 ARG A O 1
ATOM 1428 N N . PRO A 1 187 ? -8.803 12.958 -0.914 1.00 85.06 187 PRO A N 1
ATOM 1429 C CA . PRO A 1 187 ? -8.121 11.681 -0.678 1.00 85.06 187 PRO A CA 1
ATOM 1430 C C . PRO A 1 187 ? -7.939 10.814 -1.933 1.00 85.06 187 PRO A C 1
ATOM 1432 O O . PRO A 1 187 ? -6.959 10.076 -2.005 1.00 85.06 187 PRO A O 1
ATOM 1435 N N . PHE A 1 188 ? -8.858 10.893 -2.906 1.00 89.12 188 PHE A N 1
ATOM 1436 C CA . PHE A 1 188 ? -8.732 10.193 -4.189 1.00 89.12 188 PHE A CA 1
ATOM 1437 C C . PHE A 1 188 ? -7.531 10.736 -4.957 1.00 89.12 188 PHE A C 1
ATOM 1439 O O . PHE A 1 188 ? -6.611 9.993 -5.287 1.00 89.12 188 PHE A O 1
ATOM 1446 N N . TYR A 1 189 ? -7.535 12.051 -5.189 1.00 90.25 189 TYR A N 1
ATOM 1447 C CA . TYR A 1 189 ? -6.519 12.719 -5.989 1.00 90.25 189 TYR A CA 1
ATOM 1448 C C . TYR A 1 189 ? -5.149 12.659 -5.323 1.00 90.25 189 TYR A C 1
ATOM 1450 O O . TYR A 1 189 ? -4.174 12.374 -6.002 1.00 90.25 189 TYR A O 1
ATOM 1458 N N . THR A 1 190 ? -5.059 12.818 -3.999 1.00 91.12 190 THR A N 1
ATOM 1459 C CA . THR A 1 190 ? -3.793 12.639 -3.275 1.00 91.12 190 THR A CA 1
ATOM 1460 C C . THR A 1 190 ? -3.229 11.236 -3.492 1.00 91.12 190 THR A C 1
ATOM 1462 O O . THR A 1 190 ? -2.056 11.101 -3.825 1.00 91.12 190 THR A O 1
ATOM 1465 N N . ARG A 1 191 ? -4.052 10.187 -3.363 1.00 92.19 191 ARG A N 1
ATOM 1466 C CA . ARG A 1 191 ? -3.602 8.803 -3.576 1.00 92.19 191 ARG A CA 1
ATOM 1467 C C . ARG A 1 191 ? -3.194 8.537 -5.016 1.00 92.19 191 ARG A C 1
ATOM 1469 O O . ARG A 1 191 ? -2.156 7.925 -5.229 1.00 92.19 191 ARG A O 1
ATOM 1476 N N . LEU A 1 192 ? -3.986 8.996 -5.982 1.00 94.06 192 LEU A N 1
ATOM 1477 C CA . LEU A 1 192 ? -3.680 8.825 -7.398 1.00 94.06 192 LEU A CA 1
ATOM 1478 C C . LEU A 1 192 ? -2.379 9.544 -7.771 1.00 94.06 192 LEU A C 1
ATOM 1480 O O . LEU A 1 192 ? -1.498 8.928 -8.364 1.00 94.06 192 LEU A O 1
ATOM 1484 N N . SER A 1 193 ? -2.222 10.804 -7.359 1.00 94.56 193 SER A N 1
ATOM 1485 C CA . SER A 1 193 ? -1.007 11.583 -7.606 1.00 94.56 193 SER A CA 1
ATOM 1486 C C . SER A 1 193 ? 0.220 10.933 -6.974 1.00 94.56 193 SER A C 1
ATOM 1488 O O . SER A 1 193 ? 1.227 10.773 -7.656 1.00 94.56 193 SER A O 1
ATOM 1490 N N . LEU A 1 194 ? 0.141 10.502 -5.709 1.00 94.81 194 LEU A N 1
ATOM 1491 C CA . LEU A 1 194 ? 1.252 9.798 -5.061 1.00 94.81 194 LEU A CA 1
ATOM 1492 C C . LEU A 1 194 ? 1.574 8.476 -5.764 1.00 94.81 194 LEU A C 1
ATOM 1494 O O . LEU A 1 194 ? 2.741 8.191 -5.996 1.00 94.81 194 LEU A O 1
ATOM 1498 N N . SER A 1 195 ? 0.560 7.709 -6.177 1.00 95.31 195 SER A N 1
ATOM 1499 C CA . SER A 1 195 ? 0.756 6.457 -6.916 1.00 95.31 195 SER A CA 1
ATOM 1500 C C . SER A 1 195 ? 1.545 6.676 -8.207 1.00 95.31 195 SER A C 1
ATOM 1502 O O . SER A 1 195 ? 2.529 5.983 -8.457 1.00 95.31 195 SER A O 1
ATOM 1504 N N . VAL A 1 196 ? 1.154 7.683 -8.993 1.00 96.06 196 VAL A N 1
ATOM 1505 C CA . VAL A 1 196 ? 1.839 8.048 -10.239 1.00 96.06 196 VAL A CA 1
ATOM 1506 C C . VAL A 1 196 ? 3.255 8.548 -9.963 1.00 96.06 196 VAL A C 1
ATOM 1508 O O . VAL A 1 196 ? 4.189 8.106 -10.623 1.00 96.06 196 VAL A O 1
ATOM 1511 N N . ILE A 1 197 ? 3.443 9.420 -8.970 1.00 96.25 197 ILE A N 1
ATOM 1512 C CA . ILE A 1 197 ? 4.766 9.942 -8.600 1.00 96.25 197 ILE A CA 1
ATOM 1513 C C . ILE A 1 197 ? 5.704 8.811 -8.157 1.00 96.25 197 ILE A C 1
ATOM 1515 O O . ILE A 1 197 ? 6.871 8.805 -8.541 1.00 96.25 197 ILE A O 1
ATOM 1519 N N . TYR A 1 198 ? 5.210 7.833 -7.397 1.00 95.81 198 TYR A N 1
ATOM 1520 C CA . TYR A 1 198 ? 6.009 6.689 -6.955 1.00 95.81 198 TYR A CA 1
ATOM 1521 C C . TYR A 1 198 ? 6.415 5.799 -8.132 1.00 95.81 198 TYR A C 1
ATOM 1523 O O . TYR A 1 198 ? 7.591 5.450 -8.241 1.00 95.81 198 TYR A O 1
ATOM 1531 N N . LEU A 1 199 ? 5.500 5.527 -9.072 1.00 95.38 199 LEU A N 1
ATOM 1532 C CA . LEU A 1 199 ? 5.842 4.840 -10.320 1.00 95.38 199 LEU A CA 1
ATOM 1533 C C . LEU A 1 199 ? 6.909 5.614 -11.108 1.00 95.38 199 LEU A C 1
ATOM 1535 O O . LEU A 1 199 ? 7.905 5.027 -11.513 1.00 95.38 199 LEU A O 1
ATOM 1539 N N . LEU A 1 200 ? 6.744 6.927 -11.289 1.00 95.69 200 LEU A N 1
ATOM 1540 C CA . LEU A 1 200 ? 7.723 7.755 -12.000 1.00 95.69 200 LEU A CA 1
ATOM 1541 C C . LEU A 1 200 ? 9.088 7.751 -11.304 1.00 95.69 200 LEU A C 1
ATOM 1543 O O . LEU A 1 200 ? 10.109 7.662 -11.978 1.00 95.69 200 LEU A O 1
ATOM 1547 N N . SER A 1 201 ? 9.124 7.792 -9.969 1.00 94.31 201 SER A N 1
ATOM 1548 C CA . SER A 1 201 ? 10.380 7.712 -9.216 1.00 94.31 201 SER A CA 1
ATOM 1549 C C . SER A 1 201 ? 11.104 6.386 -9.455 1.00 94.31 201 SER A C 1
ATOM 1551 O O . SER A 1 201 ? 12.321 6.380 -9.633 1.00 94.31 201 SER A O 1
ATOM 1553 N N . TYR A 1 202 ? 10.356 5.283 -9.551 1.00 93.69 202 TYR A N 1
ATOM 1554 C CA . TYR A 1 202 ? 10.909 3.978 -9.889 1.00 93.69 202 TYR A CA 1
ATOM 1555 C C . TYR A 1 202 ? 11.426 3.947 -11.332 1.00 93.69 202 TYR A C 1
ATOM 1557 O O . TYR A 1 202 ? 12.553 3.523 -11.560 1.00 93.69 202 TYR A O 1
ATOM 1565 N N . LEU A 1 203 ? 10.663 4.473 -12.296 1.00 92.75 203 LEU A N 1
ATOM 1566 C CA . LEU A 1 203 ? 11.079 4.535 -13.704 1.00 92.75 203 LEU A CA 1
ATOM 1567 C C . LEU A 1 203 ? 12.343 5.381 -13.916 1.00 92.75 203 LEU A C 1
ATOM 1569 O O . LEU A 1 203 ? 13.171 5.042 -14.755 1.00 92.75 203 LEU A O 1
ATOM 1573 N N . LEU A 1 204 ? 12.492 6.477 -13.167 1.00 92.12 204 LEU A N 1
ATOM 1574 C CA . LEU A 1 204 ? 13.639 7.381 -13.278 1.00 92.12 204 LEU A CA 1
ATOM 1575 C C . LEU A 1 204 ? 14.904 6.828 -12.619 1.00 92.12 204 LEU A C 1
ATOM 1577 O O . LEU A 1 204 ? 16.004 7.116 -13.080 1.00 92.12 204 LEU A O 1
ATOM 1581 N N . THR A 1 205 ? 14.759 6.080 -11.526 1.00 90.38 205 THR A N 1
ATOM 1582 C CA . THR A 1 205 ? 15.902 5.630 -10.714 1.00 90.38 205 THR A CA 1
ATOM 1583 C C . THR A 1 205 ? 16.243 4.156 -10.906 1.00 90.38 205 THR A C 1
ATOM 1585 O O . THR A 1 205 ? 17.310 3.726 -10.482 1.00 90.38 205 THR A O 1
ATOM 1588 N N . GLY A 1 206 ? 15.332 3.359 -11.473 1.00 90.12 206 GLY A N 1
ATOM 1589 C CA . GLY A 1 206 ? 15.420 1.896 -11.478 1.00 90.12 206 GLY A CA 1
ATOM 1590 C C . GLY A 1 206 ? 15.328 1.264 -10.083 1.00 90.12 206 GLY A C 1
ATOM 1591 O O . GLY A 1 206 ? 15.501 0.055 -9.947 1.00 90.12 206 GLY A O 1
ATOM 1592 N N . SER A 1 207 ? 15.059 2.058 -9.040 1.00 93.88 207 SER A N 1
ATOM 1593 C CA . SER A 1 207 ? 15.095 1.639 -7.642 1.00 93.88 207 SER A CA 1
ATOM 1594 C C . SER A 1 207 ? 13.761 1.887 -6.955 1.00 93.88 207 SER A C 1
ATOM 1596 O O . SER A 1 207 ? 13.192 2.977 -7.003 1.00 93.88 207 SER A O 1
ATOM 1598 N N . ILE A 1 208 ? 13.251 0.872 -6.267 1.00 95.25 208 ILE A N 1
ATOM 1599 C CA . ILE A 1 208 ? 12.009 0.958 -5.500 1.00 95.25 208 ILE A CA 1
ATOM 1600 C C . ILE A 1 208 ? 12.191 1.753 -4.197 1.00 95.25 208 ILE A C 1
ATOM 1602 O O . ILE A 1 208 ? 11.212 2.168 -3.576 1.00 95.25 208 ILE A O 1
ATOM 1606 N N . LEU A 1 209 ? 13.439 1.975 -3.768 1.00 95.81 209 LEU A N 1
ATOM 1607 C CA . LEU A 1 209 ? 13.770 2.547 -2.463 1.00 95.81 209 LEU A CA 1
ATOM 1608 C C . LEU A 1 209 ? 13.109 3.909 -2.231 1.00 95.81 209 LEU A C 1
ATOM 1610 O O . LEU A 1 209 ? 12.543 4.133 -1.163 1.00 95.81 209 LEU A O 1
ATOM 1614 N N . THR A 1 210 ? 13.149 4.803 -3.224 1.00 96.38 210 THR A N 1
ATOM 1615 C CA . THR A 1 210 ? 12.543 6.139 -3.123 1.00 96.38 210 THR A CA 1
ATOM 1616 C C . THR A 1 210 ? 11.041 6.057 -2.856 1.00 96.38 210 THR A C 1
ATOM 1618 O O . THR A 1 210 ? 10.551 6.720 -1.941 1.00 96.38 210 THR A O 1
ATOM 1621 N N . ALA A 1 211 ? 10.324 5.213 -3.603 1.00 96.69 211 ALA A N 1
ATOM 1622 C CA . ALA A 1 211 ? 8.889 5.005 -3.435 1.00 96.69 211 ALA A CA 1
ATOM 1623 C C . ALA A 1 211 ? 8.562 4.380 -2.071 1.00 96.69 211 ALA A C 1
ATOM 1625 O O . ALA A 1 211 ? 7.703 4.885 -1.349 1.00 96.69 211 ALA A O 1
ATOM 1626 N N . VAL A 1 212 ? 9.300 3.337 -1.676 1.00 97.19 212 VAL A N 1
ATOM 1627 C CA . VAL A 1 212 ? 9.117 2.647 -0.390 1.00 97.19 212 VAL A CA 1
ATOM 1628 C C . VAL A 1 212 ? 9.335 3.604 0.780 1.00 97.19 212 VAL A C 1
ATOM 1630 O O . VAL A 1 212 ? 8.498 3.678 1.678 1.00 97.19 212 VAL A O 1
ATOM 1633 N N . LEU A 1 213 ? 10.422 4.379 0.764 1.00 97.69 213 LEU A N 1
ATOM 1634 C CA . LEU A 1 213 ? 10.730 5.341 1.820 1.00 97.69 213 LEU A CA 1
ATOM 1635 C C . LEU A 1 213 ? 9.668 6.444 1.906 1.00 97.69 213 LEU A C 1
ATOM 1637 O O . LEU A 1 213 ? 9.186 6.747 2.998 1.00 97.69 213 LEU A O 1
ATOM 1641 N N . ALA A 1 214 ? 9.262 7.004 0.763 1.00 97.75 214 ALA A N 1
ATOM 1642 C CA . ALA A 1 214 ? 8.204 8.008 0.711 1.00 97.75 214 ALA A CA 1
ATOM 1643 C C . ALA A 1 214 ? 6.884 7.471 1.280 1.00 97.75 214 ALA A C 1
ATOM 1645 O O . ALA A 1 214 ? 6.227 8.155 2.068 1.00 97.75 214 ALA A O 1
ATOM 1646 N N . HIS A 1 215 ? 6.525 6.234 0.933 1.00 97.50 215 HIS A N 1
ATOM 1647 C CA . HIS A 1 215 ? 5.316 5.579 1.415 1.00 97.50 215 HIS A CA 1
ATOM 1648 C C . HIS A 1 215 ? 5.386 5.309 2.930 1.00 97.50 215 HIS A C 1
ATOM 1650 O O . HIS A 1 215 ? 4.435 5.610 3.653 1.00 97.50 215 HIS A O 1
ATOM 1656 N N . TYR A 1 216 ? 6.524 4.844 3.454 1.00 98.19 216 TYR A N 1
ATOM 1657 C CA . TYR A 1 216 ? 6.717 4.685 4.900 1.00 98.19 216 TYR A CA 1
ATOM 1658 C C . TYR A 1 216 ? 6.559 5.999 5.663 1.00 98.19 216 TYR A C 1
ATOM 1660 O O . TYR A 1 216 ? 5.845 6.044 6.664 1.00 98.19 216 TYR A O 1
ATOM 1668 N N . ILE A 1 217 ? 7.170 7.079 5.176 1.00 97.88 217 ILE A N 1
ATOM 1669 C CA . ILE A 1 217 ? 7.060 8.406 5.793 1.00 97.88 217 ILE A CA 1
ATOM 1670 C C . ILE A 1 217 ? 5.613 8.902 5.751 1.00 97.88 217 ILE A C 1
ATOM 1672 O O . ILE A 1 217 ? 5.099 9.394 6.754 1.00 97.88 217 ILE A O 1
ATOM 1676 N N . HIS A 1 218 ? 4.930 8.719 4.620 1.00 95.88 218 HIS A N 1
ATOM 1677 C CA . HIS A 1 218 ? 3.523 9.077 4.475 1.00 95.88 218 HIS A CA 1
ATOM 1678 C C . HIS A 1 218 ? 2.611 8.299 5.443 1.00 95.88 218 HIS A C 1
ATOM 1680 O O . HIS A 1 218 ? 1.646 8.855 5.968 1.00 95.88 218 HIS A O 1
ATOM 1686 N N . ASN A 1 219 ? 2.926 7.031 5.726 1.00 95.94 219 ASN A N 1
ATOM 1687 C CA . ASN A 1 219 ? 2.132 6.185 6.620 1.00 95.94 219 ASN A CA 1
ATOM 1688 C C . ASN A 1 219 ? 2.545 6.282 8.099 1.00 95.94 219 ASN A C 1
ATOM 1690 O O . ASN A 1 219 ? 1.780 5.849 8.965 1.00 95.94 219 ASN A O 1
ATOM 1694 N N . ALA A 1 220 ? 3.696 6.886 8.413 1.00 97.12 220 ALA A N 1
ATOM 1695 C CA . ALA A 1 220 ? 4.215 7.000 9.776 1.00 97.12 220 ALA A CA 1
ATOM 1696 C C . ALA A 1 220 ? 3.212 7.610 10.779 1.00 97.12 220 ALA A C 1
ATOM 1698 O O . ALA A 1 220 ? 3.065 7.042 11.864 1.00 97.12 220 ALA A O 1
ATOM 1699 N N . PRO A 1 221 ? 2.438 8.668 10.449 1.00 96.75 221 PRO A N 1
ATOM 1700 C CA . PRO A 1 221 ? 1.418 9.182 11.362 1.00 96.75 221 PRO A CA 1
ATOM 1701 C C . PRO A 1 221 ? 0.337 8.155 11.704 1.00 96.75 221 PRO A C 1
ATOM 1703 O O . PRO A 1 221 ? -0.118 8.106 12.838 1.00 96.75 221 PRO A O 1
ATOM 1706 N N . THR A 1 222 ? -0.057 7.301 10.752 1.00 94.75 222 THR A N 1
ATOM 1707 C CA . THR A 1 222 ? -1.063 6.253 11.005 1.00 94.75 222 THR A CA 1
ATOM 1708 C C . THR A 1 222 ? -0.526 5.216 11.986 1.00 94.75 222 THR A C 1
ATOM 1710 O O . THR A 1 222 ? -1.228 4.826 12.916 1.00 94.75 222 THR A O 1
ATOM 1713 N N . LEU A 1 223 ? 0.734 4.805 11.819 1.00 95.94 223 LEU A N 1
ATOM 1714 C CA . LEU A 1 223 ? 1.380 3.878 12.746 1.00 95.94 223 LEU A CA 1
ATOM 1715 C C . LEU A 1 223 ? 1.510 4.487 14.150 1.00 95.94 223 LEU A C 1
ATOM 1717 O O . LEU A 1 223 ? 1.252 3.810 15.144 1.00 95.94 223 LEU A O 1
ATOM 1721 N N . TYR A 1 224 ? 1.851 5.775 14.226 1.00 97.25 224 TYR A N 1
ATOM 1722 C CA . TYR A 1 224 ? 1.939 6.506 15.486 1.00 97.25 224 TYR A CA 1
ATOM 1723 C C . TYR A 1 224 ? 0.579 6.623 16.196 1.00 97.25 224 TYR A C 1
ATOM 1725 O O . TYR A 1 224 ? 0.501 6.390 17.400 1.00 97.25 224 TYR A O 1
ATOM 1733 N N . ILE A 1 225 ? -0.505 6.875 15.453 1.00 95.69 225 ILE A N 1
ATOM 1734 C CA . ILE A 1 225 ? -1.873 6.871 15.997 1.00 95.69 225 ILE A CA 1
ATOM 1735 C C . ILE A 1 225 ? -2.218 5.500 16.586 1.00 95.69 225 ILE A C 1
ATOM 1737 O O . ILE A 1 225 ? -2.718 5.421 17.705 1.00 95.69 225 ILE A O 1
ATOM 1741 N N . GLU A 1 226 ? -1.948 4.399 15.878 1.00 95.44 226 GLU A N 1
ATOM 1742 C CA . GLU A 1 226 ? -2.228 3.057 16.414 1.00 95.44 226 GLU A CA 1
ATOM 1743 C C . GLU A 1 226 ? -1.383 2.751 17.664 1.00 95.44 226 GLU A C 1
ATOM 1745 O O . GLU A 1 226 ? -1.883 2.128 18.600 1.00 95.44 226 GLU A O 1
ATOM 1750 N N . TYR A 1 227 ? -0.143 3.247 17.740 1.00 95.38 227 TYR A N 1
ATOM 1751 C CA . TYR A 1 227 ? 0.673 3.167 18.956 1.00 95.38 227 TYR A CA 1
ATOM 1752 C C . TYR A 1 227 ? 0.038 3.921 20.137 1.00 95.38 227 TYR A C 1
ATOM 1754 O O . TYR A 1 227 ? -0.101 3.352 21.220 1.00 95.38 227 TYR A O 1
ATOM 1762 N N . GLN A 1 228 ? -0.421 5.160 19.935 1.00 95.12 228 GLN A N 1
ATOM 1763 C CA . GLN A 1 228 ? -1.124 5.925 20.973 1.00 95.12 228 GLN A CA 1
ATOM 1764 C C . GLN A 1 228 ? -2.399 5.206 21.436 1.00 95.12 228 GLN A C 1
ATOM 1766 O O . GLN A 1 228 ? -2.627 5.042 22.634 1.00 95.12 228 GLN A O 1
ATOM 1771 N N . ARG A 1 229 ? -3.198 4.685 20.495 1.00 93.56 229 ARG A N 1
ATOM 1772 C CA . ARG A 1 229 ? -4.412 3.910 20.808 1.00 93.56 229 ARG A CA 1
ATOM 1773 C C . ARG A 1 229 ? -4.099 2.648 21.610 1.00 93.56 229 ARG A C 1
ATOM 1775 O O . ARG A 1 229 ? -4.885 2.266 22.477 1.00 93.56 229 ARG A O 1
ATOM 1782 N N . TYR A 1 230 ? -2.957 2.007 21.357 1.00 93.56 230 TYR A N 1
ATOM 1783 C CA . TYR A 1 230 ? -2.513 0.848 22.130 1.00 93.56 230 TYR A CA 1
ATOM 1784 C C . TYR A 1 230 ? -2.256 1.199 23.601 1.00 93.56 230 TYR A C 1
ATOM 1786 O O . TYR A 1 230 ? -2.681 0.445 24.481 1.00 93.56 230 TYR A O 1
ATOM 1794 N N . ILE A 1 231 ? -1.614 2.341 23.869 1.00 91.50 231 ILE A N 1
ATOM 1795 C CA . ILE A 1 231 ? -1.375 2.840 25.233 1.00 91.50 231 ILE A CA 1
ATOM 1796 C C . ILE A 1 231 ? -2.711 3.103 25.933 1.00 91.50 231 ILE A C 1
ATOM 1798 O O . ILE A 1 231 ? -2.986 2.479 26.957 1.00 91.50 231 ILE A O 1
ATOM 1802 N N . ILE A 1 232 ? -3.580 3.910 25.312 1.00 89.38 232 ILE A N 1
ATOM 1803 C CA . ILE A 1 232 ? -4.897 4.286 25.856 1.00 89.38 232 ILE A CA 1
ATOM 1804 C C . ILE A 1 232 ? -5.734 3.040 26.181 1.00 89.38 232 ILE A C 1
ATOM 1806 O O . ILE A 1 232 ? -6.330 2.936 27.251 1.00 89.38 232 ILE A O 1
ATOM 1810 N N . SER A 1 233 ? -5.770 2.047 25.285 1.00 86.69 233 SER A N 1
ATOM 1811 C CA . SER A 1 233 ? -6.520 0.805 25.532 1.00 86.69 233 SER A CA 1
ATOM 1812 C C . SER A 1 233 ? -6.016 0.033 26.760 1.00 86.69 233 SER A C 1
ATOM 1814 O O . SER A 1 233 ? -6.799 -0.607 27.451 1.00 86.69 233 SER A O 1
ATOM 1816 N N . GLY A 1 234 ? -4.719 0.124 27.061 1.00 81.06 234 GLY A N 1
ATOM 1817 C CA . GLY A 1 234 ? -4.107 -0.564 28.189 1.00 81.06 234 GLY A CA 1
ATOM 1818 C C . GLY A 1 234 ? -4.435 0.001 29.552 1.00 81.06 234 GLY A C 1
ATOM 1819 O O . GLY A 1 234 ? -4.599 -0.761 30.499 1.00 81.06 234 GLY A O 1
ATOM 1820 N N . GLU A 1 235 ? -4.539 1.319 29.647 1.00 73.38 235 GLU A N 1
ATOM 1821 C CA . GLU A 1 235 ? -4.926 1.994 30.885 1.00 73.38 235 GLU A CA 1
ATOM 1822 C C . GLU A 1 235 ? -6.348 1.598 31.301 1.00 73.38 235 GLU A C 1
ATOM 1824 O O . GLU A 1 235 ? -6.615 1.365 32.475 1.00 73.38 235 GLU A O 1
ATOM 1829 N N . ASN A 1 236 ? -7.237 1.416 30.323 1.00 64.75 236 ASN A N 1
ATOM 1830 C CA . ASN A 1 236 ? -8.631 1.037 30.553 1.00 64.75 236 ASN A CA 1
ATOM 1831 C C . ASN A 1 236 ? -8.817 -0.436 30.945 1.00 64.75 236 ASN A C 1
ATOM 1833 O O . ASN A 1 236 ? -9.752 -0.751 31.681 1.00 64.75 236 ASN A O 1
ATOM 1837 N N . ASP A 1 237 ? -7.947 -1.331 30.468 1.00 71.19 237 ASP A N 1
ATOM 1838 C CA . ASP A 1 237 ? -7.948 -2.739 30.884 1.00 71.19 237 ASP A CA 1
ATOM 1839 C C . ASP A 1 237 ? -7.501 -2.890 32.350 1.00 71.19 237 ASP A C 1
ATOM 1841 O O . ASP A 1 237 ? -8.004 -3.763 33.047 1.00 71.19 237 ASP A O 1
ATOM 1845 N N . ASN A 1 238 ? -6.590 -2.029 32.821 1.00 63.00 238 ASN A N 1
ATOM 1846 C CA . ASN A 1 238 ? -6.066 -2.049 34.193 1.00 63.00 238 ASN A CA 1
ATOM 1847 C C . ASN A 1 238 ? -6.964 -1.324 35.213 1.00 63.00 238 ASN A C 1
ATOM 1849 O O . ASN A 1 238 ? -6.745 -1.446 36.415 1.00 63.00 238 ASN A O 1
ATOM 1853 N N . ALA A 1 239 ? -7.929 -0.530 34.744 1.00 54.94 239 ALA A N 1
ATOM 1854 C CA . ALA A 1 239 ? -8.873 0.209 35.585 1.00 54.94 239 ALA A CA 1
ATOM 1855 C C . ALA A 1 239 ? -10.149 -0.594 35.928 1.00 54.94 239 ALA A C 1
ATOM 1857 O O . ALA A 1 239 ? -11.045 -0.055 36.578 1.00 54.94 239 ALA A O 1
ATOM 1858 N N . LYS A 1 240 ? -10.248 -1.849 35.469 1.00 50.44 240 LYS A N 1
ATOM 1859 C CA . LYS A 1 240 ? -11.348 -2.791 35.728 1.00 50.44 240 LYS A CA 1
ATOM 1860 C C . LYS A 1 240 ? -10.896 -3.911 36.653 1.00 50.44 240 LYS A C 1
ATOM 1862 O O . LYS A 1 240 ? -11.757 -4.373 37.431 1.00 50.44 240 LYS A O 1
#

Sequence (240 aa):
MSTPSSDIKRGLLCVPQLLFALALAPYSPVLSLCFFIDAVVVLAPWRVPRFSRSAASYWAETLLTVLPMALAMAYTIIRGDVPFTTDYLAVQILAGFALGAAGLHLSGLPLKSVFNGDIAELMGQDTRSHIKARAFQTSVAPLLEEYTYRVAPFIYGTIALSAAAQIVFVLRHYLLRGGNELKLGRPFYTRLSLSVIYLLSYLLTGSILTAVLAHYIHNAPTLYIEYQRYIISGENDNAK

Foldseek 3Di:
DDDPLLLVLLVVLLVLLLVLLVQLCVQPVLLSVLSVQLSVLLSPCCDPPVLPDDLVSLLVSLCSNLVSLVSLLVVCVVVVNALADCVPVVVLLVLLVVLLVVLLVLVVPPVVCLVVLVVLVVVPAGDLSNLVSQLVSLVRVLVSLLSSQQVSCPVRHPPVSSLSSLSVSLSSVCSNVSNSDDDPDSVSCSSSVLSVVQNVSCVVPSHNSSSSSSSNSNSVSVSSSSVSSSVVNVVVVVVD